Protein 7T1M (pdb70)

Sequence (248 aa):
HGAPAPVVVCYPGGAVNERDADQADALRVVERVGQWPEKSFSSVFTAKVADCGKLAEKPAFAITSLALYLDRGQYDLVPVVQPRIDGRTSERYRVVAKQGRFHDDELKGRTLGGTMLDEPAFLGKIVFAGKYDPEKDFALQPSRQAIRALRSLDKGELDAVVLNEQQFAGLSAASPVETVFTSAEIPLGVVANARLTSAQERARFAQALETLCADPEGRKLCDLFGIQSFVAVDPTVFDPARLWLARN

Solvent-accessible surface area: 13281 Å² total

Radius of gyration: 19.15 Å; Cα contacts (8 Å, |Δi|>4): 457; chains: 1; bounding box: 51×47×50 Å

Structure (mmCIF, N/CA/C/O backbone):
data_7T1M
#
_entry.id   7T1M
#
_cell.length_a   39.882
_cell.length_b   40.355
_cell.length_c   142.263
_cell.angle_alpha   90.000
_cell.angle_beta   90.000
_cell.angle_gamma   90.000
#
_symmetry.space_group_name_H-M   'P 21 21 21'
#
loop_
_entity.id
_entity.type
_entity.pdbx_description
1 polymer MCA1014
2 non-polymer 'CHLORIDE ION'
3 water water
#
loop_
_atom_site.group_PDB
_atom_site.id
_atom_site.type_symbol
_atom_site.label_atom_id
_atom_site.label_alt_id
_atom_site.label_comp_id
_atom_site.label_asym_id
_atom_site.label_entity_id
_atom_site.label_seq_id
_atom_site.pdbx_PDB_ins_code
_atom_site.Cartn_x
_atom_site.Cartn_y
_atom_site.Cartn_z
_atom_site.occupancy
_atom_site.B_iso_or_equiv
_atom_site.auth_seq_id
_atom_site.auth_comp_id
_atom_site.auth_asym_id
_atom_site.auth_atom_id
_atom_site.pdbx_PDB_model_num
ATOM 1 N N . HIS A 1 2 ? 11.375 17.567 68.031 1.00 34.58 22 HIS A N 1
ATOM 2 C CA . HIS A 1 2 ? 11.250 16.826 66.780 1.00 36.35 22 HIS A CA 1
ATOM 3 C C . HIS A 1 2 ? 10.041 15.903 66.815 1.00 23.69 22 HIS A C 1
ATOM 4 O O . HIS A 1 2 ? 9.562 15.438 65.782 1.00 21.60 22 HIS A O 1
ATOM 34 N N . GLY A 1 4 ? 9.501 12.839 67.494 1.00 23.25 24 GLY A N 1
ATOM 35 C CA . GLY A 1 4 ? 9.656 11.536 66.895 1.00 27.72 24 GLY A CA 1
ATOM 36 C C . GLY A 1 4 ? 10.284 11.552 65.519 1.00 29.17 24 GLY A C 1
ATOM 37 O O . GLY A 1 4 ? 10.747 10.508 65.051 1.00 27.40 24 GLY A O 1
ATOM 41 N N . ALA A 1 5 ? 10.296 12.698 64.854 1.00 25.32 25 ALA A N 1
ATOM 42 C CA . ALA A 1 5 ? 11.003 12.806 63.594 1.00 22.04 25 ALA A CA 1
ATOM 43 C C . ALA A 1 5 ? 12.510 12.748 63.820 1.00 19.83 25 ALA A C 1
ATOM 44 O O . ALA A 1 5 ? 13.004 13.081 64.900 1.00 21.73 25 ALA A O 1
ATOM 51 N N . PRO A 1 6 ? 13.269 12.327 62.811 1.00 18.31 26 PRO A N 1
ATOM 52 C CA . PRO A 1 6 ? 14.730 12.317 62.960 1.00 20.81 26 PRO A CA 1
ATOM 53 C C . PRO A 1 6 ? 15.249 13.717 63.241 1.00 17.83 26 PRO A C 1
ATOM 54 O O . PRO A 1 6 ? 14.720 14.709 62.734 1.00 21.68 26 PRO A O 1
ATOM 65 N N . ALA A 1 7 ? 16.271 13.788 64.052 1.00 19.88 27 ALA A N 1
ATOM 66 C CA . ALA A 1 7 ? 16.937 15.061 64.314 1.00 24.47 27 ALA A CA 1
ATOM 67 C C . ALA A 1 7 ? 17.833 15.450 63.139 1.00 19.67 27 ALA A C 1
ATOM 68 O O . ALA A 1 7 ? 18.566 14.616 62.607 1.00 19.03 27 ALA A O 1
ATOM 75 N N . PRO A 1 8 ? 17.792 16.704 62.706 1.00 19.66 28 PRO A N 1
ATOM 76 C CA . PRO A 1 8 ? 18.560 17.079 61.515 1.00 18.97 28 PRO A CA 1
ATOM 77 C C . PRO A 1 8 ? 20.041 17.266 61.799 1.00 19.20 28 PRO A C 1
ATOM 78 O O . PRO A 1 8 ? 20.439 17.751 62.864 1.00 21.98 28 PRO A O 1
ATOM 89 N N . VAL A 1 9 ? 20.853 16.863 60.820 1.00 17.16 29 VAL A N 1
ATOM 90 C CA . VAL A 1 9 ? 22.290 17.116 60.777 1.00 17.55 29 VAL A CA 1
ATOM 91 C C . VAL A 1 9 ? 22.527 17.907 59.494 1.00 19.97 29 VAL A C 1
ATOM 92 O O . VAL A 1 9 ? 22.307 17.391 58.396 1.00 20.90 29 VAL A O 1
ATOM 105 N N . VAL A 1 10 ? 22.957 19.156 59.619 1.00 16.26 30 VAL A N 1
ATOM 106 C CA . VAL A 1 10 ? 23.135 20.010 58.448 1.00 17.41 30 VAL A CA 1
ATOM 107 C C . VAL A 1 10 ? 24.503 19.714 57.839 1.00 21.48 30 VAL A C 1
ATOM 108 O O . VAL A 1 10 ? 25.523 19.699 58.541 1.00 17.52 30 VAL A O 1
ATOM 121 N N . VAL A 1 11 ? 24.527 19.442 56.538 1.00 21.17 31 VAL A N 1
ATOM 122 C CA . VAL A 1 11 ? 25.754 19.106 55.821 1.00 18.82 31 VAL A CA 1
ATOM 123 C C . VAL A 1 11 ? 25.957 20.160 54.740 1.00 20.53 31 VAL A C 1
ATOM 124 O O . VAL A 1 11 ? 25.196 20.215 53.765 1.00 21.74 31 VAL A O 1
ATOM 137 N N . CYS A 1 12 ? 26.982 20.998 54.908 1.00 23.53 32 CYS A N 1
ATOM 138 C CA . CYS A 1 12 ? 27.371 22.005 53.922 1.00 28.34 32 CYS A CA 1
ATOM 139 C C . CYS A 1 12 ? 28.616 21.456 53.227 1.00 29.82 32 CYS A C 1
ATOM 140 O O . CYS A 1 12 ? 29.724 21.548 53.757 1.00 30.77 32 CYS A O 1
ATOM 147 N N . TYR A 1 13 ? 28.424 20.848 52.057 1.00 32.92 33 TYR A N 1
ATOM 148 C CA . TYR A 1 13 ? 29.484 20.169 51.319 1.00 37.02 33 TYR A CA 1
ATOM 149 C C . TYR A 1 13 ? 30.147 21.157 50.371 1.00 39.19 33 TYR A C 1
ATOM 150 O O . TYR A 1 13 ? 29.636 21.392 49.270 1.00 44.58 33 TYR A O 1
ATOM 168 N N . PRO A 1 14 ? 31.290 21.735 50.750 1.00 58.11 34 PRO A N 1
ATOM 169 C CA . PRO A 1 14 ? 31.895 22.781 49.903 1.00 69.42 34 PRO A CA 1
ATOM 170 C C . PRO A 1 14 ? 32.073 22.364 48.450 1.00 71.18 34 PRO A C 1
ATOM 171 O O . PRO A 1 14 ? 32.079 23.210 47.558 1.00 76.55 34 PRO A O 1
ATOM 182 N N . GLY A 1 15 ? 32.141 21.067 48.194 1.00 65.72 35 GLY A N 1
ATOM 183 C CA . GLY A 1 15 ? 32.526 20.468 46.948 1.00 62.30 35 GLY A CA 1
ATOM 184 C C . GLY A 1 15 ? 33.647 19.485 47.138 1.00 64.83 35 GLY A C 1
ATOM 185 O O . GLY A 1 15 ? 34.221 19.321 48.220 1.00 69.48 35 GLY A O 1
ATOM 189 N N . GLY A 1 16 ? 33.999 18.757 46.080 1.00 63.52 36 GLY A N 1
ATOM 190 C CA . GLY A 1 16 ? 35.108 17.792 46.182 1.00 61.83 36 GLY A CA 1
ATOM 191 C C . GLY A 1 16 ? 35.152 16.786 45.064 1.00 51.46 36 GLY A C 1
ATOM 192 O O . GLY A 1 16 ? 34.486 17.026 44.046 1.00 60.28 36 GLY A O 1
ATOM 196 N N . ALA A 1 17 ? 35.885 15.692 45.255 1.00 51.71 37 ALA A N 1
ATOM 197 C CA . ALA A 1 17 ? 36.079 14.645 44.230 1.00 50.45 37 ALA A CA 1
ATOM 198 C C . ALA A 1 17 ? 34.752 13.911 44.018 1.00 49.72 37 ALA A C 1
ATOM 199 O O . ALA A 1 17 ? 34.578 13.355 42.919 1.00 52.56 37 ALA A O 1
ATOM 206 N N . VAL A 1 18 ? 33.853 13.888 45.018 1.00 46.87 38 VAL A N 1
ATOM 207 C CA . VAL A 1 18 ? 32.607 13.141 44.904 1.00 46.70 38 VAL A CA 1
ATOM 208 C C . VAL A 1 18 ? 31.531 14.067 44.360 1.00 40.97 38 VAL A C 1
ATOM 209 O O . VAL A 1 18 ? 31.372 15.196 44.841 1.00 45.72 38 VAL A O 1
ATOM 222 N N . ASN A 1 19 ? 30.783 13.591 43.363 1.00 50.64 39 ASN A N 1
ATOM 223 C CA . ASN A 1 19 ? 29.695 14.387 42.817 1.00 44.51 39 ASN A CA 1
ATOM 224 C C . ASN A 1 19 ? 28.622 14.601 43.882 1.00 42.89 39 ASN A C 1
ATOM 225 O O . ASN A 1 19 ? 28.481 13.824 44.832 1.00 40.16 39 ASN A O 1
ATOM 236 N N . GLU A 1 20 ? 27.850 15.671 43.703 1.00 45.50 40 GLU A N 1
ATOM 237 C CA . GLU A 1 20 ? 26.922 16.105 44.741 1.00 41.51 40 GLU A CA 1
ATOM 238 C C . GLU A 1 20 ? 25.963 14.993 45.138 1.00 44.98 40 GLU A C 1
ATOM 239 O O . GLU A 1 20 ? 25.753 14.739 46.330 1.00 36.96 40 GLU A O 1
ATOM 251 N N . ARG A 1 21 ? 25.368 14.320 44.151 1.00 40.27 41 ARG A N 1
ATOM 252 C CA . ARG A 1 21 ? 24.331 13.337 44.450 1.00 43.02 41 ARG A CA 1
ATOM 253 C C . ARG A 1 21 ? 24.887 12.155 45.234 1.00 33.26 41 ARG A C 1
ATOM 254 O O . ARG A 1 21 ? 24.224 11.641 46.143 1.00 34.83 41 ARG A O 1
ATOM 275 N N . ASP A 1 22 ? 26.100 11.707 44.905 1.00 33.58 42 ASP A N 1
ATOM 276 C CA . ASP A 1 22 ? 26.675 10.594 45.654 1.00 37.57 42 ASP A CA 1
ATOM 277 C C . ASP A 1 22 ? 27.210 11.037 47.009 1.00 32.14 42 ASP A C 1
ATOM 278 O O . ASP A 1 22 ? 27.253 10.233 47.950 1.00 30.22 42 ASP A O 1
ATOM 287 N N . ALA A 1 23 ? 27.604 12.305 47.135 1.00 32.29 43 ALA A N 1
ATOM 288 C CA . ALA A 1 23 ? 27.980 12.827 48.447 1.00 28.92 43 ALA A CA 1
ATOM 289 C C . ALA A 1 23 ? 26.769 12.939 49.368 1.00 31.35 43 ALA A C 1
ATOM 290 O O . ALA A 1 23 ? 26.849 12.607 50.559 1.00 25.54 43 ALA A O 1
ATOM 297 N N . ASP A 1 24 ? 25.645 13.416 48.838 1.00 29.21 44 ASP A N 1
ATOM 298 C CA . ASP A 1 24 ? 24.414 13.511 49.621 1.00 28.55 44 ASP A CA 1
ATOM 299 C C . ASP A 1 24 ? 23.946 12.131 50.077 1.00 28.47 44 ASP A C 1
ATOM 300 O O . ASP A 1 24 ? 23.582 11.940 51.244 1.00 27.19 44 ASP A O 1
ATOM 309 N N . GLN A 1 25 ? 23.952 11.153 49.164 1.00 30.85 45 GLN A N 1
ATOM 310 C CA . GLN A 1 25 ? 23.582 9.789 49.541 1.00 31.49 45 GLN A CA 1
ATOM 311 C C . GLN A 1 25 ? 24.534 9.235 50.589 1.00 30.60 45 GLN A C 1
ATOM 312 O O . GLN A 1 25 ? 24.126 8.494 51.496 1.00 28.29 45 GLN A O 1
ATOM 326 N N . ALA A 1 26 ? 25.818 9.572 50.466 1.00 27.65 46 ALA A N 1
ATOM 327 C CA . ALA A 1 26 ? 26.808 9.052 51.396 1.00 26.14 46 ALA A CA 1
ATOM 328 C C . ALA A 1 26 ? 26.591 9.582 52.806 1.00 27.67 46 ALA A C 1
ATOM 329 O O . ALA A 1 26 ? 26.902 8.880 53.780 1.00 24.02 46 ALA A O 1
ATOM 353 N N . ASP A 1 28 ? 23.612 10.247 54.197 1.00 24.66 48 ASP A N 1
ATOM 354 C CA . ASP A 1 28 ? 22.553 9.403 54.743 1.00 26.98 48 ASP A CA 1
ATOM 355 C C . ASP A 1 28 ? 23.122 8.065 55.198 1.00 22.46 48 ASP A C 1
ATOM 356 O O . ASP A 1 28 ? 22.797 7.573 56.289 1.00 22.35 48 ASP A O 1
ATOM 365 N N . ALA A 1 29 ? 23.978 7.462 54.368 1.00 22.32 49 ALA A N 1
ATOM 366 C CA . ALA A 1 29 ? 24.567 6.174 54.717 1.00 21.35 49 ALA A CA 1
ATOM 367 C C . ALA A 1 29 ? 25.451 6.295 55.948 1.00 23.76 49 ALA A C 1
ATOM 368 O O . ALA A 1 29 ? 25.446 5.413 56.816 1.00 22.83 49 ALA A O 1
ATOM 392 N N . LEU A 1 31 ? 25.092 8.406 58.417 1.00 19.41 51 LEU A N 1
ATOM 393 C CA . LEU A 1 31 ? 24.255 8.508 59.608 1.00 18.61 51 LEU A CA 1
ATOM 394 C C . LEU A 1 31 ? 23.674 7.161 60.007 1.00 16.90 51 LEU A C 1
ATOM 395 O O . LEU A 1 31 ? 23.517 6.896 61.206 1.00 19.29 51 LEU A O 1
ATOM 411 N N . ARG A 1 32 ? 23.339 6.305 59.037 1.00 16.40 52 ARG A N 1
ATOM 412 C CA . ARG A 1 32 ? 22.871 4.969 59.383 1.00 17.76 52 ARG A CA 1
ATOM 413 C C . ARG A 1 32 ? 23.950 4.178 60.119 1.00 17.77 52 ARG A C 1
ATOM 414 O O . ARG A 1 32 ? 23.644 3.422 61.055 1.00 19.15 52 ARG A O 1
ATOM 435 N N . VAL A 1 33 ? 25.216 4.352 59.728 1.00 19.46 53 VAL A N 1
ATOM 436 C CA . VAL A 1 33 ? 26.301 3.670 60.433 1.00 17.70 53 VAL A CA 1
ATOM 437 C C . VAL A 1 33 ? 26.520 4.289 61.815 1.00 17.60 53 VAL A C 1
ATOM 438 O O . VAL A 1 33 ? 26.725 3.576 62.803 1.00 16.61 53 VAL A O 1
ATOM 451 N N . VAL A 1 34 ? 26.494 5.623 61.908 1.00 16.97 54 VAL A N 1
ATOM 452 C CA . VAL A 1 34 ? 26.638 6.290 63.201 1.00 15.51 54 VAL A CA 1
ATOM 453 C C . VAL A 1 34 ? 25.593 5.772 64.183 1.00 16.16 54 VAL A C 1
ATOM 454 O O . VAL A 1 34 ? 25.887 5.486 65.354 1.00 16.45 54 VAL A O 1
ATOM 467 N N . GLU A 1 35 ? 24.352 5.638 63.718 1.00 17.42 55 GLU A N 1
ATOM 468 C CA . GLU A 1 35 ? 23.290 5.128 64.578 1.00 14.85 55 GLU A CA 1
ATOM 469 C C . GLU A 1 35 ? 23.595 3.712 65.043 1.00 18.64 55 GLU A C 1
ATOM 470 O O . GLU A 1 35 ? 23.437 3.386 66.226 1.00 20.79 55 GLU A O 1
ATOM 482 N N . ARG A 1 36 ? 24.043 2.853 64.135 1.00 17.99 56 ARG A N 1
ATOM 483 C CA . ARG A 1 36 ? 24.334 1.482 64.533 1.00 18.55 56 ARG A CA 1
ATOM 484 C C . ARG A 1 36 ? 25.492 1.423 65.522 1.00 19.04 56 ARG A C 1
ATOM 485 O O . ARG A 1 36 ? 25.382 0.782 66.573 1.00 18.60 56 ARG A O 1
ATOM 506 N N . VAL A 1 37 ? 26.606 2.101 65.220 1.00 17.19 57 VAL A N 1
ATOM 507 C CA . VAL A 1 37 ? 27.795 1.964 66.061 1.00 17.05 57 VAL A CA 1
ATOM 508 C C . VAL A 1 37 ? 27.605 2.676 67.392 1.00 17.74 57 VAL A C 1
ATOM 509 O O . VAL A 1 37 ? 28.140 2.242 68.421 1.00 20.53 57 VAL A O 1
ATOM 522 N N . GLY A 1 38 ? 26.836 3.756 67.408 1.00 14.89 58 GLY A N 1
ATOM 523 C CA . GLY A 1 38 ? 26.502 4.472 68.612 1.00 16.38 58 GLY A CA 1
ATOM 524 C C . GLY A 1 38 ? 25.288 3.946 69.338 1.00 16.12 58 GLY A C 1
ATOM 525 O O . GLY A 1 38 ? 24.912 4.483 70.380 1.00 14.92 58 GLY A O 1
ATOM 529 N N . GLN A 1 39 ? 24.647 2.914 68.798 1.00 16.65 59 GLN A N 1
ATOM 530 C CA . GLN A 1 39 ? 23.518 2.237 69.445 1.00 17.36 59 GLN A CA 1
ATOM 531 C C . GLN A 1 39 ? 22.318 3.160 69.620 1.00 15.40 59 GLN A C 1
ATOM 532 O O . GLN A 1 39 ? 21.558 3.052 70.587 1.00 16.60 59 GLN A O 1
ATOM 546 N N . TRP A 1 40 ? 22.117 4.031 68.646 1.00 14.52 60 TRP A N 1
ATOM 547 C CA . TRP A 1 40 ? 20.862 4.746 68.525 1.00 15.60 60 TRP A CA 1
ATOM 548 C C . TRP A 1 40 ? 19.848 3.915 67.746 1.00 17.09 60 TRP A C 1
ATOM 549 O O . TRP A 1 40 ? 20.212 3.192 66.807 1.00 17.65 60 TRP A O 1
ATOM 570 N N . PRO A 1 41 ? 18.567 4.084 68.027 1.00 18.47 61 PRO A N 1
ATOM 571 C CA . PRO A 1 41 ? 17.553 3.508 67.136 1.00 19.78 61 PRO A CA 1
ATOM 572 C C . PRO A 1 41 ? 17.701 4.066 65.726 1.00 20.13 61 PRO A C 1
ATOM 573 O O . PRO A 1 41 ? 18.161 5.188 65.518 1.00 17.69 61 PRO A O 1
ATOM 584 N N . GLU A 1 42 ? 17.300 3.269 64.746 1.00 21.59 62 GLU A N 1
ATOM 585 C CA . GLU A 1 42 ? 17.381 3.724 63.365 1.00 24.72 62 GLU A CA 1
ATOM 586 C C . GLU A 1 42 ? 16.525 4.968 63.156 1.00 17.35 62 GLU A C 1
ATOM 587 O O . GLU A 1 42 ? 15.507 5.168 63.822 1.00 20.30 62 GLU A O 1
ATOM 599 N N . LYS A 1 43 ? 16.995 5.847 62.270 1.00 20.33 63 LYS A N 1
ATOM 600 C CA . LYS A 1 43 ? 16.290 7.071 61.906 1.00 23.03 63 LYS A CA 1
ATOM 601 C C . LYS A 1 43 ? 16.203 8.049 63.073 1.00 18.02 63 LYS A C 1
ATOM 602 O O . LYS A 1 43 ? 15.242 8.819 63.176 1.00 21.23 63 LYS A O 1
ATOM 621 N N . SER A 1 44 ? 17.210 8.019 63.950 1.00 19.51 64 SER A N 1
ATOM 622 C CA . SER A 1 44 ? 17.343 9.045 64.981 1.00 16.65 64 SER A CA 1
ATOM 623 C C . SER A 1 44 ? 17.841 10.360 64.379 1.00 18.88 64 SER A C 1
ATOM 624 O O . SER A 1 44 ? 17.581 11.439 64.928 1.00 20.25 64 SER A O 1
ATOM 632 N N . PHE A 1 45 ? 18.578 10.288 63.269 1.00 18.04 65 PHE A N 1
ATOM 633 C CA . PHE A 1 45 ? 19.119 11.464 62.598 1.00 19.11 65 PHE A CA 1
ATOM 634 C C . PHE A 1 45 ? 18.762 11.446 61.121 1.00 20.31 65 PHE A C 1
ATOM 635 O O . PHE A 1 45 ? 18.557 10.380 60.526 1.00 20.30 65 PHE A O 1
ATOM 652 N N . SER A 1 46 ? 18.719 12.639 60.518 1.00 17.78 66 SER A N 1
ATOM 653 C CA . SER A 1 46 ? 18.591 12.761 59.072 1.00 20.18 66 SER A CA 1
ATOM 654 C C . SER A 1 46 ? 19.485 13.889 58.574 1.00 19.75 66 SER A C 1
ATOM 655 O O . SER A 1 46 ? 19.689 14.891 59.265 1.00 23.30 66 SER A O 1
ATOM 663 N N . SER A 1 47 ? 20.015 13.711 57.363 1.00 18.53 67 SER A N 1
ATOM 664 C CA . SER A 1 47 ? 20.881 14.703 56.751 1.00 19.20 67 SER A CA 1
ATOM 665 C C . SER A 1 47 ? 20.076 15.754 56.000 1.00 21.78 67 SER A C 1
ATOM 666 O O . SER A 1 47 ? 19.156 15.422 55.253 1.00 23.66 67 SER A O 1
ATOM 674 N N . VAL A 1 48 ? 20.437 17.019 56.198 1.00 19.52 68 VAL A N 1
ATOM 675 C CA . VAL A 1 48 ? 19.919 18.147 55.429 1.00 23.93 68 VAL A CA 1
ATOM 676 C C . VAL A 1 48 ? 21.130 18.709 54.686 1.00 21.69 68 VAL A C 1
ATOM 677 O O . VAL A 1 48 ? 22.008 19.334 55.297 1.00 19.04 68 VAL A O 1
ATOM 690 N N . PHE A 1 49 ? 21.181 18.481 53.373 1.00 25.61 69 PHE A N 1
ATOM 691 C CA . PHE A 1 49 ? 22.385 18.632 52.562 1.00 26.74 69 PHE A CA 1
ATOM 692 C C . PHE A 1 49 ? 22.280 19.836 51.636 1.00 27.01 69 PHE A C 1
ATOM 693 O O . PHE A 1 49 ? 21.223 20.096 51.050 1.00 27.94 69 PHE A O 1
ATOM 710 N N . THR A 1 50 ? 23.381 20.576 51.515 1.00 24.93 70 THR A N 1
ATOM 711 C CA . THR A 1 50 ? 23.499 21.596 50.484 1.00 30.91 70 THR A CA 1
ATOM 712 C C . THR A 1 50 ? 24.934 21.636 49.982 1.00 27.41 70 THR A C 1
ATOM 713 O O . THR A 1 50 ? 25.876 21.466 50.761 1.00 27.76 70 THR A O 1
ATOM 724 N N . ALA A 1 51 ? 25.089 21.866 48.681 1.00 31.37 71 ALA A N 1
ATOM 725 C CA . ALA A 1 51 ? 26.392 22.132 48.090 1.00 36.56 71 ALA A CA 1
ATOM 726 C C . ALA A 1 51 ? 26.618 23.617 47.851 1.00 41.35 71 ALA A C 1
ATOM 727 O O . ALA A 1 51 ? 27.650 23.995 47.290 1.00 40.86 71 ALA A O 1
ATOM 734 N N . LYS A 1 52 ? 25.681 24.463 48.268 1.00 40.13 72 LYS A N 1
ATOM 735 C CA . LYS A 1 52 ? 25.764 25.906 48.078 1.00 38.70 72 LYS A CA 1
ATOM 736 C C . LYS A 1 52 ? 26.214 26.547 49.386 1.00 40.69 72 LYS A C 1
ATOM 737 O O . LYS A 1 52 ? 25.459 26.573 50.364 1.00 43.55 72 LYS A O 1
ATOM 756 N N . VAL A 1 53 ? 27.427 27.102 49.395 1.00 45.73 73 VAL A N 1
ATOM 757 C CA . VAL A 1 53 ? 27.996 27.786 50.594 1.00 45.54 73 VAL A CA 1
ATOM 758 C C . VAL A 1 53 ? 26.985 28.824 51.070 1.00 45.43 73 VAL A C 1
ATOM 759 O O . VAL A 1 53 ? 26.866 29.017 52.287 1.00 40.13 73 VAL A O 1
ATOM 772 N N . ALA A 1 54 ? 26.306 29.525 50.151 1.00 42.03 74 ALA A N 1
ATOM 773 C CA . ALA A 1 54 ? 25.457 30.641 50.542 1.00 39.95 74 ALA A CA 1
ATOM 774 C C . ALA A 1 54 ? 24.215 30.199 51.304 1.00 39.13 74 ALA A C 1
ATOM 775 O O . ALA A 1 54 ? 23.627 31.013 52.025 1.00 44.65 74 ALA A O 1
ATOM 782 N N . ASP A 1 55 ? 23.811 28.935 51.181 1.00 36.86 75 ASP A N 1
ATOM 783 C CA . ASP A 1 55 ? 22.627 28.454 51.879 1.00 34.73 75 ASP A CA 1
ATOM 784 C C . ASP A 1 55 ? 22.942 27.835 53.235 1.00 30.39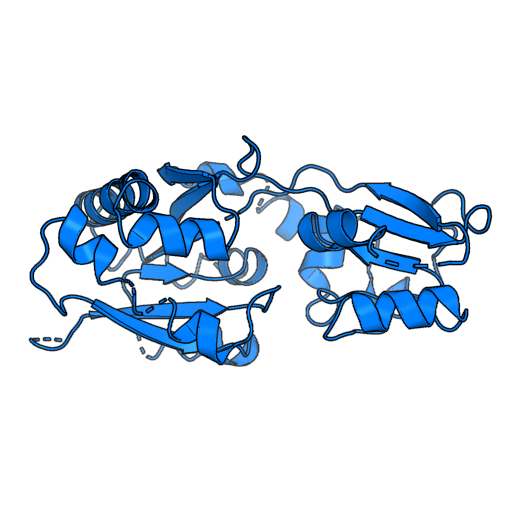 75 ASP A C 1
ATOM 785 O O . ASP A 1 55 ? 22.009 27.549 53.999 1.00 33.44 75 ASP A O 1
ATOM 794 N N . CYS A 1 56 ? 24.223 27.626 53.554 1.00 27.64 76 CYS A N 1
ATOM 795 C CA . CYS A 1 56 ? 24.575 26.973 54.813 1.00 27.62 76 CYS A CA 1
ATOM 796 C C . CYS A 1 56 ? 23.995 27.733 56.001 1.00 34.50 76 CYS A C 1
ATOM 797 O O . CYS A 1 56 ? 23.435 27.134 56.925 1.00 34.77 76 CYS A O 1
ATOM 804 N N . GLY A 1 57 ? 24.119 29.062 55.988 1.00 41.21 77 GLY A N 1
ATOM 805 C CA . GLY A 1 57 ? 23.631 29.855 57.105 1.00 31.89 77 GLY A CA 1
ATOM 806 C C . GLY A 1 57 ? 22.132 29.752 57.300 1.00 35.52 77 GLY A C 1
ATOM 807 O O . GLY A 1 57 ? 21.648 29.653 58.433 1.00 38.54 77 GLY A O 1
ATOM 811 N N . LYS A 1 58 ? 21.372 29.794 56.205 1.00 31.63 78 LYS A N 1
ATOM 812 C CA . LYS A 1 58 ? 19.927 29.645 56.333 1.00 34.75 78 LYS A CA 1
ATOM 813 C C . LYS A 1 58 ? 19.581 28.293 56.932 1.00 26.76 78 LYS A C 1
ATOM 814 O O . LYS A 1 58 ? 18.693 28.187 57.788 1.00 33.80 78 LYS A O 1
ATOM 833 N N . LEU A 1 59 ? 20.262 27.238 56.483 1.00 29.29 79 LEU A N 1
ATOM 834 C CA . LEU A 1 59 ? 19.962 25.911 57.003 1.00 28.47 79 LEU A CA 1
ATOM 835 C C . LEU A 1 59 ? 20.270 25.821 58.494 1.00 25.18 79 LEU A C 1
ATOM 836 O O . LEU A 1 59 ? 19.550 25.150 59.244 1.00 26.44 79 LEU A O 1
ATOM 869 N N . ALA A 1 61 ? 20.216 28.359 60.740 1.00 28.41 81 ALA A N 1
ATOM 870 C CA . ALA A 1 61 ? 19.216 29.137 61.468 1.00 30.85 81 ALA A CA 1
ATOM 871 C C . ALA A 1 61 ? 17.867 28.430 61.491 1.00 31.75 81 ALA A C 1
ATOM 872 O O . ALA A 1 61 ? 17.161 28.455 62.510 1.00 38.26 81 ALA A O 1
ATOM 879 N N . GLU A 1 62 ? 17.485 27.803 60.376 1.00 30.82 82 GLU A N 1
ATOM 880 C CA . GLU A 1 62 ? 16.165 27.195 60.283 1.00 34.30 82 GLU A CA 1
ATOM 881 C C . GLU A 1 62 ? 16.104 25.847 60.992 1.00 29.02 82 GLU A C 1
ATOM 882 O O . GLU A 1 62 ? 15.177 25.591 61.770 1.00 33.96 82 GLU A O 1
ATOM 911 N N . LYS A 1 64 ? 18.258 24.523 63.111 1.00 26.99 84 LYS A N 1
ATOM 912 C CA . LYS A 1 64 ? 18.795 24.565 64.469 1.00 34.48 84 LYS A CA 1
ATOM 913 C C . LYS A 1 64 ? 19.432 23.217 64.840 1.00 29.33 84 LYS A C 1
ATOM 914 O O . LYS A 1 64 ? 19.081 22.609 65.844 1.00 28.37 84 LYS A O 1
ATOM 933 N N . PRO A 1 65 ? 20.381 22.741 64.030 1.00 21.90 85 PRO A N 1
ATOM 934 C CA . PRO A 1 65 ? 20.894 21.382 64.222 1.00 19.87 85 PRO A CA 1
ATOM 935 C C . PRO A 1 65 ? 21.815 21.261 65.427 1.00 17.97 85 PRO A C 1
ATOM 936 O O . PRO A 1 65 ? 22.520 22.204 65.809 1.00 24.13 85 PRO A O 1
ATOM 947 N N . ALA A 1 66 ? 21.793 20.066 66.026 1.00 17.25 86 ALA A N 1
ATOM 948 C CA . ALA A 1 66 ? 22.746 19.752 67.080 1.00 18.89 86 ALA A CA 1
ATOM 949 C C . ALA A 1 66 ? 24.141 19.521 66.508 1.00 16.24 86 ALA A C 1
ATOM 950 O O . ALA A 1 66 ? 25.149 19.843 67.150 1.00 17.00 86 ALA A O 1
ATOM 957 N N . PHE A 1 67 ? 24.212 18.932 65.319 1.00 16.96 87 PHE A N 1
ATOM 958 C CA . PHE A 1 67 ? 25.456 18.546 64.669 1.00 15.80 87 PHE A CA 1
ATOM 959 C C . PHE A 1 67 ? 25.446 19.034 63.228 1.00 15.33 87 PHE A C 1
ATOM 960 O O . PHE A 1 67 ? 24.386 19.155 62.602 1.00 17.30 87 PHE A O 1
ATOM 977 N N . ALA A 1 68 ? 26.638 19.296 62.694 1.00 14.83 88 ALA A N 1
ATOM 978 C CA . ALA A 1 68 ? 26.742 19.778 61.323 1.00 15.89 88 ALA A CA 1
ATOM 979 C C . ALA A 1 68 ? 28.113 19.434 60.769 1.00 15.17 88 ALA A C 1
ATOM 980 O O . ALA A 1 68 ? 29.039 19.136 61.515 1.00 15.81 88 ALA A O 1
ATOM 987 N N . ILE A 1 69 ? 28.211 19.480 59.440 1.00 16.42 89 ILE A N 1
ATOM 988 C CA . ILE A 1 69 ? 29.453 19.314 58.693 1.00 18.06 89 ILE A CA 1
ATOM 989 C C . ILE A 1 69 ? 29.603 20.558 57.838 1.00 20.30 89 ILE A C 1
ATOM 990 O O . ILE A 1 69 ? 28.721 20.860 57.026 1.00 21.46 89 ILE A O 1
ATOM 1006 N N . THR A 1 70 ? 30.699 21.295 58.024 1.00 20.19 90 THR A N 1
ATOM 1007 C CA . THR A 1 70 ? 30.900 22.524 57.267 1.00 23.01 90 THR A CA 1
ATOM 1008 C C . THR A 1 70 ? 32.360 22.625 56.841 1.00 23.49 90 THR A C 1
ATOM 1009 O O . THR A 1 70 ? 33.197 21.802 57.219 1.00 24.25 90 THR A O 1
ATOM 1020 N N . SER A 1 71 ? 32.658 23.636 56.028 1.00 27.50 91 SER A N 1
ATOM 1021 C CA . SER A 1 71 ? 34.058 23.947 55.655 1.00 27.49 91 SER A CA 1
ATOM 1022 C C . SER A 1 71 ? 34.702 24.690 56.832 1.00 26.64 91 SER A C 1
ATOM 1023 O O . SER A 1 71 ? 34.020 25.150 57.627 1.00 25.76 91 SER A O 1
ATOM 1031 N N . LEU A 1 72 ? 36.016 24.801 56.905 1.00 29.04 92 LEU A N 1
ATOM 1032 C CA . LEU A 1 72 ? 36.734 25.558 57.925 1.00 26.18 92 LEU A CA 1
ATOM 1033 C C . LEU A 1 72 ? 36.295 27.015 57.931 1.00 22.03 92 LEU A C 1
ATOM 1034 O O . LEU A 1 72 ? 36.083 27.599 58.999 1.00 27.53 92 LEU A O 1
ATOM 1050 N N . ALA A 1 73 ? 36.127 27.602 56.749 1.00 28.45 93 ALA A N 1
ATOM 1051 C CA . ALA A 1 73 ? 35.762 29.035 56.638 1.00 32.17 93 ALA A CA 1
ATOM 1052 C C . ALA A 1 73 ? 34.372 29.232 57.245 1.00 28.37 93 ALA A C 1
ATOM 1053 O O . ALA A 1 73 ? 34.174 30.235 57.875 1.00 31.15 93 ALA A O 1
ATOM 1060 N N . LEU A 1 74 ? 33.427 28.333 56.967 1.00 31.39 94 LEU A N 1
ATOM 1061 C CA . LEU A 1 74 ? 32.084 28.428 57.526 1.00 31.78 94 LEU A CA 1
ATOM 1062 C C . LEU A 1 74 ? 32.108 28.242 59.035 1.00 25.86 94 LEU A C 1
ATOM 1063 O O . LEU A 1 74 ? 31.408 28.956 59.763 1.00 31.14 94 LEU A O 1
ATOM 1079 N N . TYR A 1 75 ? 32.925 27.305 59.526 1.00 27.19 95 TYR A N 1
ATOM 1080 C CA . TYR A 1 75 ? 33.067 27.130 60.967 1.00 26.59 95 TYR A CA 1
ATOM 1081 C C . TYR A 1 75 ? 33.581 28.404 61.622 1.00 26.91 95 TYR A C 1
ATOM 1082 O O . TYR A 1 75 ? 33.000 28.895 62.595 1.00 27.86 95 TYR A O 1
ATOM 1100 N N . LEU A 1 76 ? 34.689 28.944 61.110 1.00 24.32 96 LEU A N 1
ATOM 1101 C CA . LEU A 1 76 ? 35.271 30.141 61.701 1.00 27.01 96 LEU A CA 1
ATOM 1102 C C . LEU A 1 76 ? 34.315 31.324 61.650 1.00 29.58 96 LEU A C 1
ATOM 1103 O O . LEU A 1 76 ? 34.314 32.156 62.563 1.00 35.80 96 LEU A O 1
ATOM 1119 N N . ASP A 1 77 ? 33.499 31.412 60.604 1.00 26.29 97 ASP A N 1
ATOM 1120 C CA . ASP A 1 77 ? 32.537 32.502 60.487 1.00 31.73 97 ASP A CA 1
ATOM 1121 C C . ASP A 1 77 ? 31.313 32.316 61.377 1.00 30.30 97 ASP A C 1
ATOM 1122 O O . ASP A 1 77 ? 30.752 33.316 61.857 1.00 32.73 97 ASP A O 1
ATOM 1148 N N . ARG A 1 79 ? 31.084 30.068 64.129 1.00 28.24 99 ARG A N 1
ATOM 1149 C CA . ARG A 1 79 ? 31.356 29.459 65.430 1.00 29.44 99 ARG A CA 1
ATOM 1150 C C . ARG A 1 79 ? 30.756 30.272 66.577 1.00 32.10 99 ARG A C 1
ATOM 1151 O O . ARG A 1 79 ? 30.216 29.703 67.535 1.00 29.84 99 ARG A O 1
ATOM 1172 N N . GLY A 1 80 ? 30.873 31.599 66.522 1.00 30.91 100 GLY A N 1
ATOM 1173 C CA . GLY A 1 80 ? 30.366 32.415 67.614 1.00 33.00 100 GLY A CA 1
ATOM 1174 C C . GLY A 1 80 ? 28.855 32.390 67.708 1.00 34.60 100 GLY A C 1
ATOM 1175 O O . GLY A 1 80 ? 28.294 32.276 68.805 1.00 37.31 100 GLY A O 1
ATOM 1179 N N . GLN A 1 81 ? 28.179 32.493 66.562 1.00 30.18 101 GLN A N 1
ATOM 1180 C CA . GLN A 1 81 ? 26.724 32.598 66.560 1.00 39.21 101 GLN A CA 1
ATOM 1181 C C . GLN A 1 81 ? 26.071 31.314 67.053 1.00 35.82 101 GLN A C 1
ATOM 1182 O O . GLN A 1 81 ? 25.050 31.358 67.751 1.00 32.12 101 GLN A O 1
ATOM 1196 N N . TYR A 1 82 ? 26.629 30.163 66.682 1.00 31.89 102 TYR A N 1
ATOM 1197 C CA . TYR A 1 82 ? 26.023 28.878 66.996 1.00 26.32 102 TYR A CA 1
ATOM 1198 C C . TYR A 1 82 ? 26.840 28.099 68.010 1.00 24.78 102 TYR A C 1
ATOM 1199 O O . TYR A 1 82 ? 26.723 26.867 68.087 1.00 30.21 102 TYR A O 1
ATOM 1217 N N . ASP A 1 83 ? 27.649 28.806 68.800 1.00 24.95 103 ASP A N 1
ATOM 1218 C CA . ASP A 1 83 ? 28.515 28.203 69.816 1.00 30.11 103 ASP A CA 1
ATOM 1219 C C . ASP A 1 83 ? 29.063 26.862 69.336 1.00 27.51 103 ASP A C 1
ATOM 1220 O O . ASP A 1 83 ? 28.958 25.822 69.998 1.00 24.20 103 ASP A O 1
ATOM 1229 N N . LEU A 1 84 ? 29.652 26.884 68.148 1.00 23.07 104 LEU A N 1
ATOM 1230 C CA . LEU A 1 84 ? 30.093 25.643 67.531 1.00 20.81 104 LEU A CA 1
ATOM 1231 C C . LEU A 1 84 ? 31.364 25.155 68.207 1.00 23.54 104 LEU A C 1
ATOM 1232 O O . LEU A 1 84 ? 32.251 25.945 68.536 1.00 23.67 104 LEU A O 1
ATOM 1248 N N . VAL A 1 85 ? 31.437 23.850 68.436 1.00 17.54 105 VAL A N 1
ATOM 1249 C CA . VAL A 1 85 ? 32.666 23.228 68.921 1.00 18.62 105 VAL A CA 1
ATOM 1250 C C . VAL A 1 85 ? 32.955 22.035 68.019 1.00 16.66 105 VAL A C 1
ATOM 1251 O O . VAL A 1 85 ? 32.020 21.409 67.494 1.00 16.46 105 VAL A O 1
ATOM 1264 N N . PRO A 1 86 ? 34.216 21.667 67.830 1.00 17.93 106 PRO A N 1
ATOM 1265 C CA . PRO A 1 86 ? 34.509 20.456 67.066 1.00 15.71 106 PRO A CA 1
ATOM 1266 C C . PRO A 1 86 ? 33.951 19.241 67.779 1.00 14.82 106 PRO A C 1
ATOM 1267 O O . PRO A 1 86 ? 33.826 19.211 69.005 1.00 17.80 106 PRO A O 1
ATOM 1278 N N . VAL A 1 87 ? 33.611 18.240 66.981 1.00 15.33 107 VAL A N 1
ATOM 1279 C CA . VAL A 1 87 ? 33.294 16.909 67.468 1.00 15.67 107 VAL A CA 1
ATOM 1280 C C . VAL A 1 87 ? 34.417 15.945 67.119 1.00 17.70 107 VAL A C 1
ATOM 1281 O O . VAL A 1 87 ? 35.062 15.381 68.005 1.00 15.98 107 VAL A O 1
ATOM 1294 N N . VAL A 1 88 ? 34.698 15.782 65.823 1.00 15.27 108 VAL A N 1
ATOM 1295 C CA . VAL A 1 88 ? 35.849 15.025 65.359 1.00 14.09 108 VAL A CA 1
ATOM 1296 C C . VAL A 1 88 ? 36.502 15.759 64.200 1.00 15.88 108 VAL A C 1
ATOM 1297 O O . VAL A 1 88 ? 35.874 16.559 63.505 1.00 16.93 108 VAL A O 1
ATOM 1310 N N . GLN A 1 89 ? 37.800 15.458 63.997 1.00 15.35 109 GLN A N 1
ATOM 1311 C CA . GLN A 1 89 ? 38.509 15.744 62.770 1.00 12.89 109 GLN A CA 1
ATOM 1312 C C . GLN A 1 89 ? 38.763 14.440 62.022 1.00 15.13 109 GLN A C 1
ATOM 1313 O O . GLN A 1 89 ? 38.958 13.395 62.656 1.00 15.93 109 GLN A O 1
ATOM 1327 N N . PRO A 1 90 ? 38.806 14.464 60.693 1.00 15.11 110 PRO A N 1
ATOM 1328 C CA . PRO A 1 90 ? 39.297 13.300 59.953 1.00 15.51 110 PRO A CA 1
ATOM 1329 C C . PRO A 1 90 ? 40.815 13.218 60.059 1.00 19.86 110 PRO A C 1
ATOM 1330 O O . PRO A 1 90 ? 41.509 14.233 60.131 1.00 20.48 110 PRO A O 1
ATOM 1341 N N . ARG A 1 91 ? 41.322 11.987 60.116 1.00 18.40 111 ARG A N 1
ATOM 1342 C CA . ARG A 1 91 ? 42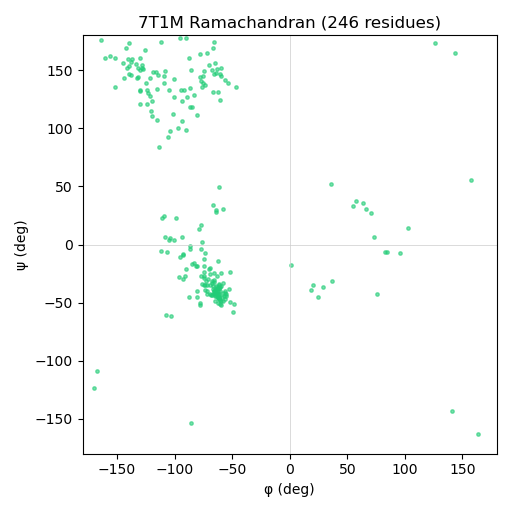.735 11.720 59.886 1.00 19.04 111 ARG A CA 1
ATOM 1343 C C . ARG A 1 91 ? 42.880 11.196 58.464 1.00 22.67 111 ARG A C 1
ATOM 1344 O O . ARG A 1 91 ? 42.162 10.273 58.067 1.00 25.53 111 ARG A O 1
ATOM 1365 N N . ILE A 1 92 ? 43.755 11.810 57.660 1.00 21.32 112 ILE A N 1
ATOM 1366 C CA . ILE A 1 92 ? 44.007 11.426 56.244 1.00 23.14 112 ILE A CA 1
ATOM 1367 C C . ILE A 1 92 ? 45.529 11.296 56.075 1.00 28.32 112 ILE A C 1
ATOM 1368 O O . ILE A 1 92 ? 46.188 12.278 56.286 1.00 26.65 112 ILE A O 1
ATOM 1384 N N . ASP A 1 93 ? 46.030 10.131 55.679 1.00 29.79 113 ASP A N 1
ATOM 1385 C CA . ASP A 1 93 ? 47.461 9.897 55.489 1.00 28.62 113 ASP A CA 1
ATOM 1386 C C . ASP A 1 93 ? 48.240 10.187 56.770 1.00 26.69 113 ASP A C 1
ATOM 1387 O O . ASP A 1 93 ? 49.359 10.717 56.744 1.00 25.87 113 ASP A O 1
ATOM 1396 N N . GLY A 1 94 ? 47.632 9.843 57.902 1.00 25.05 114 GLY A N 1
ATOM 1397 C CA . GLY A 1 94 ? 48.253 9.989 59.200 1.00 26.75 114 GLY A CA 1
ATOM 1398 C C . GLY A 1 94 ? 48.121 11.354 59.833 1.00 31.02 114 GLY A C 1
ATOM 1399 O O . GLY A 1 94 ? 48.515 11.523 61.002 1.00 24.62 114 GLY A O 1
ATOM 1403 N N . ARG A 1 95 ? 47.577 12.329 59.115 1.00 23.10 115 ARG A N 1
ATOM 1404 C CA . ARG A 1 95 ? 47.582 13.714 59.544 1.00 19.36 115 ARG A CA 1
ATOM 1405 C C . ARG A 1 95 ? 46.157 14.219 59.704 1.00 21.25 115 ARG A C 1
ATOM 1406 O O . ARG A 1 95 ? 45.233 13.765 59.021 1.00 21.13 115 ARG A O 1
ATOM 1427 N N . THR A 1 96 ? 45.977 15.143 60.647 1.00 19.35 116 THR A N 1
ATOM 1428 C CA . THR A 1 96 ? 44.710 15.847 60.783 1.00 18.67 116 THR A CA 1
ATOM 1429 C C . THR A 1 96 ? 44.774 17.216 60.127 1.00 17.79 116 THR A C 1
ATOM 1430 O O . THR A 1 96 ? 44.009 18.118 60.491 1.00 19.48 116 THR A O 1
ATOM 1441 N N . SER A 1 97 ? 45.691 17.388 59.180 1.00 18.95 117 SER A N 1
ATOM 1442 C CA . SER A 1 97 ? 45.903 18.651 58.488 1.00 18.16 117 SER A CA 1
ATOM 1443 C C . SER A 1 97 ? 46.226 18.364 57.030 1.00 22.59 117 SER A C 1
ATOM 1444 O O . SER A 1 97 ? 46.452 17.216 56.636 1.00 22.60 117 SER A O 1
ATOM 1452 N N . GLU A 1 98 ? 46.225 19.418 56.206 1.00 19.86 118 GLU A N 1
ATOM 1453 C CA . GLU A 1 98 ? 46.532 19.315 54.761 1.00 23.92 118 GLU A CA 1
ATOM 1454 C C . GLU A 1 98 ? 47.371 20.524 54.331 1.00 24.61 118 GLU A C 1
ATOM 1455 O O . GLU A 1 98 ? 47.276 21.500 54.920 1.00 22.13 118 GLU A O 1
ATOM 1467 N N . ARG A 1 99 ? 48.080 20.442 53.237 1.00 23.48 119 ARG A N 1
ATOM 1468 C CA . ARG A 1 99 ? 48.848 21.581 52.687 1.00 24.97 119 ARG A CA 1
ATOM 1469 C C . ARG A 1 99 ? 48.334 21.849 51.273 1.00 26.49 119 ARG A C 1
ATOM 1470 O O . ARG A 1 99 ? 47.989 20.895 50.595 1.00 25.95 119 ARG A O 1
ATOM 1491 N N . TYR A 1 100 ? 48.264 23.115 50.888 1.00 26.89 120 TYR A N 1
ATOM 1492 C CA . TYR A 1 100 ? 47.839 23.560 49.545 1.00 28.22 120 TYR A CA 1
ATOM 1493 C C . TYR A 1 100 ? 49.123 23.878 48.765 1.00 30.26 120 TYR A C 1
ATOM 1494 O O . TYR A 1 100 ? 50.035 24.396 49.387 1.00 30.72 120 TYR A O 1
ATOM 1512 N N . ARG A 1 101 ? 49.168 23.565 47.473 1.00 19.14 121 ARG A N 1
ATOM 1513 C CA . ARG A 1 101 ? 50.359 23.812 46.615 1.00 20.90 121 ARG A CA 1
ATOM 1514 C C . ARG A 1 101 ? 49.961 24.683 45.422 1.00 21.18 121 ARG A C 1
ATOM 1515 O O . ARG A 1 101 ? 48.963 24.367 44.798 1.00 20.84 121 ARG A O 1
ATOM 1536 N N . VAL A 1 102 ? 50.699 25.753 45.163 1.00 20.12 122 VAL A N 1
ATOM 1537 C CA . VAL A 1 102 ? 50.493 26.607 43.965 1.00 20.07 122 VAL A CA 1
ATOM 1538 C C . VAL A 1 102 ? 51.467 26.015 42.948 1.00 22.83 122 VAL A C 1
ATOM 1539 O O . VAL A 1 102 ? 52.506 25.763 43.376 1.00 23.38 122 VAL A O 1
ATOM 1552 N N . VAL A 1 103 ? 51.036 25.591 41.768 1.00 23.81 123 VAL A N 1
ATOM 1553 C CA . VAL A 1 103 ? 51.859 25.024 40.709 1.00 27.81 123 VAL A CA 1
ATOM 1554 C C . VAL A 1 103 ? 51.804 25.928 39.485 1.00 29.52 123 VAL A C 1
ATOM 1555 O O . VAL A 1 103 ? 50.794 26.589 39.215 1.00 26.09 123 VAL A O 1
ATOM 1568 N N . ALA A 1 104 ? 52.911 25.949 38.744 1.00 28.32 124 ALA A N 1
ATOM 1569 C CA . ALA A 1 104 ? 53.056 26.781 37.559 1.00 29.55 124 ALA A CA 1
ATOM 1570 C C . ALA A 1 104 ? 54.027 26.093 36.609 1.00 34.64 124 ALA A C 1
ATOM 1571 O O . ALA A 1 104 ? 54.808 25.226 37.013 1.00 37.45 124 ALA A O 1
ATOM 1578 N N . LYS A 1 105 ? 53.982 26.488 35.337 1.00 36.05 125 LYS A N 1
ATOM 1579 C CA . LYS A 1 105 ? 54.914 25.924 34.368 1.00 39.70 125 LYS A CA 1
ATOM 1580 C C . LYS A 1 105 ? 56.348 26.092 34.859 1.00 47.96 125 LYS A C 1
ATOM 1581 O O . LYS A 1 105 ? 56.720 27.133 35.408 1.00 43.20 125 LYS A O 1
ATOM 1600 N N . GLN A 1 106 ? 57.150 25.052 34.652 1.00 48.42 126 GLN A N 1
ATOM 1601 C CA . GLN A 1 106 ? 58.508 25.010 35.174 1.00 50.51 126 GLN A CA 1
ATOM 1602 C C . GLN A 1 106 ? 59.339 26.153 34.615 1.00 53.50 126 GLN A C 1
ATOM 1603 O O . GLN A 1 106 ? 59.438 26.319 33.397 1.00 52.29 126 GLN A O 1
ATOM 1617 N N . GLY A 1 107 ? 59.924 26.945 35.511 1.00 56.88 127 GLY A N 1
ATOM 1618 C CA . GLY A 1 107 ? 60.822 28.010 35.132 1.00 56.28 127 GLY A CA 1
ATOM 1619 C C . GLY A 1 107 ? 60.197 29.384 35.022 1.00 61.30 127 GLY A C 1
ATOM 1620 O O . GLY A 1 107 ? 60.937 30.363 34.856 1.00 62.93 127 GLY A O 1
ATOM 1624 N N . ARG A 1 108 ? 58.871 29.496 35.138 1.00 51.80 128 ARG A N 1
ATOM 1625 C CA . ARG A 1 108 ? 58.224 30.780 34.892 1.00 50.76 128 ARG A CA 1
ATOM 1626 C C . ARG A 1 108 ? 58.327 31.701 36.106 1.00 51.99 128 ARG A C 1
ATOM 1627 O O . ARG A 1 108 ? 58.631 32.892 35.966 1.00 56.33 128 ARG A O 1
ATOM 1648 N N . PHE A 1 109 ? 58.070 31.174 37.303 1.00 49.15 129 PHE A N 1
ATOM 1649 C CA . PHE A 1 109 ? 58.014 31.984 38.513 1.00 54.42 129 PHE A CA 1
ATOM 1650 C C . PHE A 1 109 ? 58.824 31.328 39.621 1.00 58.23 129 PHE A C 1
ATOM 1651 O O . PHE A 1 109 ? 58.834 30.100 39.753 1.00 55.17 129 PHE A O 1
ATOM 1668 N N . HIS A 1 110 ? 59.496 32.154 40.426 1.00 59.31 130 HIS A N 1
ATOM 1669 C CA . HIS A 1 110 ? 60.301 31.662 41.535 1.00 65.30 130 HIS A CA 1
ATOM 1670 C C . HIS A 1 110 ? 59.679 31.918 42.904 1.00 63.55 130 HIS A C 1
ATOM 1671 O O . HIS A 1 110 ? 60.213 31.427 43.904 1.00 70.63 130 HIS A O 1
ATOM 1685 N N . ASP A 1 111 ? 58.566 32.648 42.981 1.00 61.28 131 ASP A N 1
ATOM 1686 C CA . ASP A 1 111 ? 57.915 32.930 44.257 1.00 54.45 131 ASP A CA 1
ATOM 1687 C C . ASP A 1 111 ? 56.559 33.567 43.987 1.00 52.33 131 ASP A C 1
ATOM 1688 O O . ASP A 1 111 ? 56.299 34.071 42.890 1.00 51.57 131 ASP A O 1
ATOM 1714 N N . ASP A 1 113 ? 55.401 36.340 44.995 1.00 42.78 133 ASP A N 1
ATOM 1715 C CA . ASP A 1 113 ? 55.472 37.760 44.674 1.00 44.03 133 ASP A CA 1
ATOM 1716 C C . ASP A 1 113 ? 55.543 37.970 43.171 1.00 36.61 133 ASP A C 1
ATOM 1717 O O . ASP A 1 113 ? 55.013 38.960 42.655 1.00 44.91 133 ASP A O 1
ATOM 1726 N N . GLU A 1 114 ? 56.159 37.025 42.454 1.00 39.66 134 GLU A N 1
ATOM 1727 C CA . GLU A 1 114 ? 56.233 37.099 41.002 1.00 44.65 134 GLU A CA 1
ATOM 1728 C C . GLU A 1 114 ? 54.908 36.772 40.329 1.00 40.80 134 GLU A C 1
ATOM 1729 O O . GLU A 1 114 ? 54.724 37.116 39.156 1.00 44.93 134 GLU A O 1
ATOM 1741 N N . LEU A 1 115 ? 53.992 36.112 41.029 1.00 41.69 135 LEU A N 1
ATOM 1742 C CA . LEU A 1 115 ? 52.656 35.861 40.509 1.00 36.77 135 LEU A CA 1
ATOM 1743 C C . LEU A 1 115 ? 51.705 37.016 40.785 1.00 39.69 135 LEU A C 1
ATOM 1744 O O . LEU A 1 115 ? 50.566 36.988 40.314 1.00 38.93 135 LEU A O 1
ATOM 1760 N N . LYS A 1 116 ? 52.147 38.040 41.512 1.00 41.11 136 LYS A N 1
ATOM 1761 C CA . LYS A 1 116 ? 51.304 39.209 41.733 1.00 43.05 136 LYS A CA 1
ATOM 1762 C C . LYS A 1 116 ? 50.996 39.882 40.404 1.00 46.29 136 LYS A C 1
ATOM 1763 O O . LYS A 1 116 ? 51.892 40.121 39.589 1.00 41.79 136 LYS A O 1
ATOM 1782 N N . GLY A 1 117 ? 49.717 40.173 40.182 1.00 43.73 137 GLY A N 1
ATOM 1783 C CA . GLY A 1 117 ? 49.264 40.684 38.911 1.00 44.90 137 GLY A CA 1
ATOM 1784 C C . GLY A 1 117 ? 49.010 39.632 37.860 1.00 43.08 137 GLY A C 1
ATOM 1785 O O . GLY A 1 117 ? 48.519 39.969 36.777 1.00 46.02 137 GLY A O 1
ATOM 1789 N N . ARG A 1 118 ? 49.340 38.378 38.132 1.00 43.96 138 ARG A N 1
ATOM 1790 C CA . ARG A 1 118 ? 49.088 37.271 37.228 1.00 37.45 138 ARG A CA 1
ATOM 1791 C C . ARG A 1 118 ? 47.773 36.599 37.620 1.00 38.56 138 ARG A C 1
ATOM 1792 O O . ARG A 1 118 ? 47.113 36.982 38.589 1.00 43.69 138 ARG A O 1
ATOM 1813 N N . THR A 1 119 ? 47.380 35.589 36.853 1.00 39.13 139 THR A N 1
ATOM 1814 C CA . THR A 1 119 ? 46.076 34.959 37.008 1.00 36.16 139 THR A CA 1
ATOM 1815 C C . THR A 1 119 ? 46.229 33.604 37.686 1.00 30.80 139 THR A C 1
ATOM 1816 O O . THR A 1 119 ? 47.097 32.809 37.309 1.00 38.68 139 THR A O 1
ATOM 1827 N N . LEU A 1 120 ? 45.382 33.356 38.684 1.00 29.67 140 LEU A N 1
ATOM 1828 C CA . LEU A 1 120 ? 45.420 32.146 39.493 1.00 27.41 140 LEU A CA 1
ATOM 1829 C C . LEU A 1 120 ? 44.144 31.347 39.275 1.00 33.95 140 LEU A C 1
ATOM 1830 O O . LEU A 1 120 ? 43.045 31.910 39.294 1.00 38.85 140 LEU A O 1
ATOM 1846 N N . GLY A 1 121 ? 44.292 30.038 39.073 1.00 28.51 141 GLY A N 1
ATOM 1847 C CA . GLY A 1 121 ? 43.168 29.137 38.964 1.00 26.64 141 GLY A CA 1
ATOM 1848 C C . GLY A 1 121 ? 43.091 28.193 40.160 1.00 29.58 141 GLY A C 1
ATOM 1849 O O . GLY A 1 121 ? 43.964 28.166 41.032 1.00 29.03 141 GLY A O 1
ATOM 1853 N N . GLY A 1 122 ? 42.003 27.411 40.184 1.00 31.77 142 GLY A N 1
ATOM 1854 C CA . GLY A 1 122 ? 41.755 26.520 41.302 1.00 29.70 142 GLY A CA 1
ATOM 1855 C C . GLY A 1 122 ? 40.296 26.406 41.664 1.00 32.66 142 GLY A C 1
ATOM 1856 O O . GLY A 1 122 ? 39.501 27.237 41.218 1.00 37.20 142 GLY A O 1
ATOM 1860 N N . THR A 1 123 ? 39.939 25.397 42.460 1.00 33.27 143 THR A N 1
ATOM 1861 C CA . THR A 1 123 ? 38.552 25.140 42.807 1.00 36.58 143 THR A CA 1
ATOM 1862 C C . THR A 1 123 ? 38.128 25.818 44.102 1.00 33.97 143 THR A C 1
ATOM 1863 O O . THR A 1 123 ? 36.931 25.819 44.417 1.00 40.71 143 THR A O 1
ATOM 1874 N N . MET A 1 124 ? 39.059 26.414 44.868 1.00 34.16 144 MET A N 1
ATOM 1875 C CA . MET A 1 124 ? 38.775 27.034 46.202 1.00 34.30 144 MET A CA 1
ATOM 1876 C C . MET A 1 124 ? 38.885 28.560 46.073 1.00 31.23 144 MET A C 1
ATOM 1877 O O . MET A 1 124 ? 39.064 29.215 47.100 1.00 41.54 144 MET A O 1
ATOM 1891 N N . LEU A 1 125 ? 38.690 29.119 44.878 1.00 34.97 145 LEU A N 1
ATOM 1892 C CA . LEU A 1 125 ? 38.888 30.579 44.615 1.00 36.60 145 LEU A CA 1
ATOM 1893 C C . LEU A 1 125 ? 37.556 31.349 44.736 1.00 37.26 145 LEU A C 1
ATOM 1894 O O . LEU A 1 125 ? 37.613 32.592 44.767 1.00 43.52 145 LEU A O 1
ATOM 1910 N N . ASP A 1 126 ? 36.414 30.668 44.828 1.00 40.50 146 ASP A N 1
ATOM 1911 C CA . ASP A 1 126 ? 35.074 31.319 44.878 1.00 45.86 146 ASP A CA 1
ATOM 1912 C C . ASP A 1 126 ? 34.927 32.056 46.217 1.00 50.31 146 ASP A C 1
ATOM 1913 O O . ASP A 1 126 ? 34.258 33.111 46.234 1.00 58.44 146 ASP A O 1
ATOM 1922 N N . GLU A 1 127 ? 35.487 31.521 47.302 1.00 64.12 147 GLU A N 1
ATOM 1923 C CA . GLU A 1 127 ? 35.459 32.140 48.666 1.00 65.09 147 GLU A CA 1
ATOM 1924 C C . GLU A 1 127 ? 36.923 32.499 48.966 1.00 56.08 147 GLU A C 1
ATOM 1925 O O . GLU A 1 127 ? 37.620 31.679 49.581 1.00 52.49 147 GLU A O 1
ATOM 1937 N N . PRO A 1 128 ? 37.445 33.659 48.520 1.00 44.69 148 PRO A N 1
ATOM 1938 C CA . PRO A 1 128 ? 38.877 33.983 48.660 1.00 37.55 148 PRO A CA 1
ATOM 1939 C C . PRO A 1 128 ? 39.405 34.426 50.035 1.00 35.29 148 PRO A C 1
ATOM 1940 O O . PRO A 1 128 ? 40.514 34.803 50.069 1.00 34.34 148 PRO A O 1
ATOM 1951 N N . ALA A 1 129 ? 38.595 34.472 51.088 1.00 37.13 149 ALA A N 1
ATOM 1952 C CA . ALA A 1 129 ? 39.065 34.804 52.456 1.00 28.59 149 ALA A CA 1
ATOM 1953 C C . ALA A 1 129 ? 39.823 33.583 52.997 1.00 27.63 149 ALA A C 1
ATOM 1954 O O . ALA A 1 129 ? 40.636 33.758 53.817 1.00 30.32 149 ALA A O 1
ATOM 1961 N N . PHE A 1 130 ? 39.433 32.360 52.669 1.00 25.99 150 PHE A N 1
ATOM 1962 C CA . PHE A 1 130 ? 40.191 31.149 53.093 1.00 26.83 150 PHE A CA 1
ATOM 1963 C C . PHE A 1 130 ? 41.532 31.174 52.342 1.00 23.95 150 PHE A C 1
ATOM 1964 O O . PHE A 1 130 ? 42.563 30.901 52.903 1.00 21.06 150 PHE A O 1
ATOM 1981 N N . LEU A 1 131 ? 41.496 31.489 51.053 1.00 23.29 151 LEU A N 1
ATOM 1982 C CA . LEU A 1 131 ? 42.744 31.489 50.242 1.00 17.71 151 LEU A CA 1
ATOM 1983 C C . LEU A 1 131 ? 43.688 32.548 50.816 1.00 20.29 151 LEU A C 1
ATOM 1984 O O . LEU A 1 131 ? 44.844 32.298 50.892 1.00 18.62 151 LEU A O 1
ATOM 2000 N N . GLY A 1 132 ? 43.204 33.751 51.124 1.00 20.14 152 GLY A N 1
ATOM 2001 C CA . GLY A 1 132 ? 44.100 34.822 51.525 1.00 23.94 152 GLY A CA 1
ATOM 2002 C C . GLY A 1 132 ? 44.551 34.683 52.971 1.00 22.57 152 GLY A C 1
ATOM 2003 O O . GLY A 1 132 ? 45.745 34.729 53.276 1.00 20.71 152 GLY A O 1
ATOM 2007 N N . LYS A 1 133 ? 43.595 34.521 53.890 1.00 24.45 153 LYS A N 1
ATOM 2008 C CA . LYS A 1 133 ? 43.935 34.568 55.309 1.00 22.12 153 LYS A CA 1
ATOM 2009 C C . LYS A 1 133 ? 44.618 33.299 55.797 1.00 21.06 153 LYS A C 1
ATOM 2010 O O . LYS A 1 133 ? 45.482 33.368 56.673 1.00 20.35 153 LYS A O 1
ATOM 2029 N N . ILE A 1 134 ? 44.238 32.148 55.249 1.00 20.42 154 ILE A N 1
ATOM 2030 C CA . ILE A 1 134 ? 44.708 30.847 55.718 1.00 18.75 154 ILE A CA 1
ATOM 2031 C C . ILE A 1 134 ? 45.763 30.267 54.789 1.00 17.44 154 ILE A C 1
ATOM 2032 O O . ILE A 1 134 ? 46.903 30.076 55.189 1.00 18.34 154 ILE A O 1
ATOM 2048 N N . VAL A 1 135 ? 45.421 30.012 53.535 1.00 19.04 155 VAL A N 1
ATOM 2049 C CA . VAL A 1 135 ? 46.377 29.344 52.605 1.00 16.48 155 VAL A CA 1
ATOM 2050 C C . VAL A 1 135 ? 47.635 30.235 52.489 1.00 18.34 155 VAL A C 1
ATOM 2051 O O . VAL A 1 135 ? 48.736 29.705 52.595 1.00 18.10 155 VAL A O 1
ATOM 2064 N N . PHE A 1 136 ? 47.464 31.538 52.247 1.00 17.23 156 PHE A N 1
ATOM 2065 C CA . PHE A 1 136 ? 48.598 32.451 52.116 1.00 16.53 156 PHE A CA 1
ATOM 2066 C C . PHE A 1 136 ? 48.965 33.132 53.436 1.00 20.94 156 PHE A C 1
ATOM 2067 O O . PHE A 1 136 ? 49.809 34.036 53.445 1.00 24.12 156 PHE A O 1
ATOM 2084 N N . ALA A 1 137 ? 48.338 32.736 54.545 1.00 21.34 157 ALA A N 1
ATOM 2085 C CA . ALA A 1 137 ? 48.708 33.239 55.873 1.00 22.66 157 ALA A CA 1
ATOM 2086 C C . ALA A 1 137 ? 48.669 34.761 55.916 1.00 24.69 157 ALA A C 1
ATOM 2087 O O . ALA A 1 137 ? 49.463 35.402 56.610 1.00 28.78 157 ALA A O 1
ATOM 2094 N N . GLY A 1 138 ? 47.747 35.353 55.166 1.00 22.83 158 GLY A N 1
ATOM 2095 C CA . GLY A 1 138 ? 47.542 36.780 55.203 1.00 26.19 158 GLY A CA 1
ATOM 2096 C C . GLY A 1 138 ? 48.611 37.602 54.532 1.00 34.39 158 GLY A C 1
ATOM 2097 O O . GLY A 1 138 ? 48.578 38.833 54.637 1.00 34.83 158 GLY A O 1
ATOM 2101 N N . LYS A 1 139 ? 49.567 36.966 53.855 1.00 28.49 159 LYS A N 1
ATOM 2102 C CA . LYS A 1 139 ? 50.602 37.702 53.142 1.00 33.65 159 LYS A CA 1
ATOM 2103 C C . LYS A 1 139 ? 50.094 38.340 51.857 1.00 36.75 159 LYS A C 1
ATOM 2104 O O . LYS A 1 139 ? 50.676 39.336 51.409 1.00 39.69 159 LYS A O 1
ATOM 2123 N N . TYR A 1 140 ? 49.015 37.816 51.277 1.00 31.53 160 TYR A N 1
ATOM 2124 C CA . TYR A 1 140 ? 48.457 38.334 50.037 1.00 39.14 160 TYR A CA 1
ATOM 2125 C C . TYR A 1 140 ? 46.956 38.522 50.194 1.00 39.41 160 TYR A C 1
ATOM 2126 O O . TYR A 1 140 ? 46.292 37.735 50.880 1.00 50.43 160 TYR A O 1
ATOM 2144 N N . ASP A 1 141 ? 46.425 39.573 49.560 1.00 41.49 161 ASP A N 1
ATOM 2145 C CA . ASP A 1 141 ? 44.985 39.744 49.429 1.00 43.82 161 ASP A CA 1
ATOM 2146 C C . ASP A 1 141 ? 44.584 39.217 48.057 1.00 40.55 161 ASP A C 1
ATOM 2147 O O . ASP A 1 141 ? 44.745 39.930 47.052 1.00 45.25 161 ASP A O 1
ATOM 2156 N N . PRO A 1 142 ? 44.055 37.995 47.957 1.00 38.36 162 PRO A N 1
ATOM 2157 C CA . PRO A 1 142 ? 43.937 37.358 46.632 1.00 42.86 162 PRO A CA 1
ATOM 2158 C C . PRO A 1 142 ? 43.164 38.173 45.612 1.00 41.95 162 PRO A C 1
ATOM 2159 O O . PRO A 1 142 ? 43.554 38.213 44.437 1.00 43.12 162 PRO A O 1
ATOM 2170 N N . GLU A 1 143 ? 42.072 38.819 46.023 1.00 43.27 163 GLU A N 1
ATOM 2171 C CA . GLU A 1 143 ? 41.252 39.547 45.063 1.00 51.41 163 GLU A CA 1
ATOM 2172 C C . GLU A 1 143 ? 41.952 40.799 44.557 1.00 52.17 163 GLU A C 1
ATOM 2173 O O . GLU A 1 143 ? 41.730 41.209 43.412 1.00 49.29 163 GLU A O 1
ATOM 2185 N N . LYS A 1 144 ? 42.806 41.404 45.377 1.00 55.54 164 LYS A N 1
ATOM 2186 C CA . LYS A 1 144 ? 43.534 42.596 44.966 1.00 53.87 164 LYS A CA 1
ATOM 2187 C C . LYS A 1 144 ? 44.834 42.252 44.248 1.00 49.29 164 LYS A C 1
ATOM 2188 O O . LYS A 1 144 ? 45.126 42.818 43.187 1.00 51.81 164 LYS A O 1
ATOM 2207 N N . ASP A 1 145 ? 45.603 41.309 44.798 1.00 44.90 165 ASP A N 1
ATOM 2208 C CA . ASP A 1 145 ? 46.935 41.025 44.286 1.00 43.01 165 ASP A CA 1
ATOM 2209 C C . ASP A 1 145 ? 46.933 40.080 43.092 1.00 41.22 165 ASP A C 1
ATOM 2210 O O . ASP A 1 145 ? 47.957 39.973 42.404 1.00 41.09 165 ASP A O 1
ATOM 2219 N N . PHE A 1 146 ? 45.833 39.369 42.851 1.00 41.87 166 PHE A N 1
ATOM 2220 C CA . PHE A 1 146 ? 45.793 38.393 41.774 1.00 34.71 166 PHE A CA 1
ATOM 2221 C C . PHE A 1 146 ? 44.478 38.504 41.013 1.00 39.42 166 PHE A C 1
ATOM 2222 O O . PHE A 1 146 ? 43.478 39.015 41.523 1.00 42.05 166 PHE A O 1
ATOM 2239 N N . ALA A 1 147 ? 44.484 37.989 39.785 1.00 36.09 167 ALA A N 1
ATOM 2240 C CA 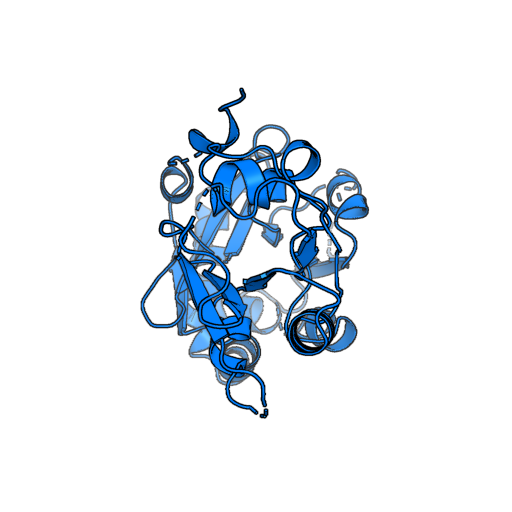. ALA A 1 147 ? 43.256 37.749 39.032 1.00 37.81 167 ALA A CA 1
ATOM 2241 C C . ALA A 1 147 ? 42.838 36.307 39.299 1.00 40.75 167 ALA A C 1
ATOM 2242 O O . ALA A 1 147 ? 43.463 35.369 38.796 1.00 46.18 167 ALA A O 1
ATOM 2249 N N . LEU A 1 148 ? 41.798 36.128 40.104 1.00 41.79 168 LEU A N 1
ATOM 2250 C CA . LEU A 1 148 ? 41.331 34.792 40.450 1.00 40.69 168 LEU A CA 1
ATOM 2251 C C . LEU A 1 148 ? 40.387 34.292 39.365 1.00 42.03 168 LEU A C 1
ATOM 2252 O O . LEU A 1 148 ? 39.342 34.904 39.115 1.00 42.21 168 LEU A O 1
ATOM 2268 N N . GLN A 1 149 ? 40.767 33.197 38.705 1.00 37.83 169 GLN A N 1
ATOM 2269 C CA . GLN A 1 149 ? 39.937 32.541 37.699 1.00 41.98 169 GLN A CA 1
ATOM 2270 C C . GLN A 1 149 ? 39.372 31.266 38.309 1.00 37.94 169 GLN A C 1
ATOM 2271 O O . GLN A 1 149 ? 40.010 30.202 38.247 1.00 40.84 169 GLN A O 1
ATOM 2285 N N . PRO A 1 150 ? 38.183 31.311 38.903 1.00 48.96 170 PRO A N 1
ATOM 2286 C CA . PRO A 1 150 ? 37.661 30.119 39.577 1.00 44.71 170 PRO A CA 1
ATOM 2287 C C . PRO A 1 150 ? 37.340 29.010 38.593 1.00 49.41 170 PRO A C 1
ATOM 2288 O O . PRO A 1 150 ? 36.995 29.246 37.433 1.00 44.09 170 PRO A O 1
ATOM 2299 N N . SER A 1 151 ? 37.471 27.784 39.080 1.00 51.06 171 SER A N 1
ATOM 2300 C CA . SER A 1 151 ? 37.187 26.585 38.315 1.00 56.53 171 SER A CA 1
ATOM 2301 C C . SER A 1 151 ? 36.347 25.664 39.186 1.00 58.31 171 SER A C 1
ATOM 2302 O O . SER A 1 151 ? 36.369 25.751 40.417 1.00 54.09 171 SER A O 1
ATOM 2310 N N . ARG A 1 152 ? 35.581 24.792 38.537 1.00 56.28 172 ARG A N 1
ATOM 2311 C CA . ARG A 1 152 ? 34.805 23.785 39.249 1.00 53.09 172 ARG A CA 1
ATOM 2312 C C . ARG A 1 152 ? 35.513 22.441 39.322 1.00 52.34 172 ARG A C 1
ATOM 2313 O O . ARG A 1 152 ? 35.299 21.693 40.283 1.00 52.44 172 ARG A O 1
ATOM 2334 N N . GLN A 1 153 ? 36.368 22.136 38.347 1.00 52.39 173 GLN A N 1
ATOM 2335 C CA . GLN A 1 153 ? 37.179 20.927 38.345 1.00 56.25 173 GLN A CA 1
ATOM 2336 C C . GLN A 1 153 ? 38.645 21.316 38.214 1.00 53.08 173 GLN A C 1
ATOM 2337 O O . GLN A 1 153 ? 38.998 22.126 37.351 1.00 53.48 173 GLN A O 1
ATOM 2351 N N . ALA A 1 154 ? 39.498 20.732 39.062 1.00 45.17 174 ALA A N 1
ATOM 2352 C CA . ALA A 1 154 ? 40.927 21.005 38.971 1.00 37.26 174 ALA A CA 1
ATOM 2353 C C . ALA A 1 154 ? 41.498 20.625 37.613 1.00 46.96 174 ALA A C 1
ATOM 2354 O O . ALA A 1 154 ? 42.539 21.162 37.217 1.00 43.03 174 ALA A O 1
ATOM 2361 N N . ILE A 1 155 ? 40.855 19.696 36.901 1.00 47.74 175 ILE A N 1
ATOM 2362 C CA . ILE A 1 155 ? 41.290 19.365 35.547 1.00 41.89 175 ILE A CA 1
ATOM 2363 C C . ILE A 1 155 ? 41.167 20.586 34.647 1.00 47.33 175 ILE A C 1
ATOM 2364 O O . ILE A 1 155 ? 42.109 20.958 33.936 1.00 47.96 175 ILE A O 1
ATOM 2380 N N . ARG A 1 156 ? 39.994 21.221 34.664 1.00 53.74 176 ARG A N 1
ATOM 2381 C CA . ARG A 1 156 ? 39.775 22.435 33.886 1.00 61.58 176 ARG A CA 1
ATOM 2382 C C . ARG A 1 156 ? 40.855 23.473 34.161 1.00 57.22 176 ARG A C 1
ATOM 2383 O O . ARG A 1 156 ? 41.437 24.043 33.230 1.00 53.14 176 ARG A O 1
ATOM 2404 N N . ALA A 1 157 ? 41.132 23.738 35.441 1.00 51.52 177 ALA A N 1
ATOM 2405 C CA . ALA A 1 157 ? 42.137 24.740 35.779 1.00 50.61 177 ALA A CA 1
ATOM 2406 C C . ALA A 1 157 ? 43.507 24.334 35.254 1.00 48.21 177 ALA A C 1
ATOM 2407 O O . ALA A 1 157 ? 44.260 25.171 34.738 1.00 42.84 177 ALA A O 1
ATOM 2414 N N . LEU A 1 158 ? 43.840 23.046 35.362 1.00 40.71 178 LEU A N 1
ATOM 2415 C CA . LEU A 1 158 ? 45.150 22.586 34.923 1.00 43.91 178 LEU A CA 1
ATOM 2416 C C . LEU A 1 158 ? 45.242 22.526 33.403 1.00 45.19 178 LEU A C 1
ATOM 2417 O O . LEU A 1 158 ? 46.336 22.687 32.850 1.00 49.27 178 LEU A O 1
ATOM 2433 N N . ARG A 1 159 ? 44.123 22.292 32.706 1.00 48.45 179 ARG A N 1
ATOM 2434 C CA . ARG A 1 159 ? 44.149 22.416 31.251 1.00 59.85 179 ARG A CA 1
ATOM 2435 C C . ARG A 1 159 ? 44.514 23.842 30.853 1.00 53.03 179 ARG A C 1
ATOM 2436 O O . ARG A 1 159 ? 45.361 24.068 29.979 1.00 60.70 179 ARG A O 1
ATOM 2457 N N . SER A 1 160 ? 43.861 24.820 31.487 1.00 53.10 180 SER A N 1
ATOM 2458 C CA . SER A 1 160 ? 44.109 26.221 31.172 1.00 54.75 180 SER A CA 1
ATOM 2459 C C . SER A 1 160 ? 45.543 26.610 31.495 1.00 49.82 180 SER A C 1
ATOM 2460 O O . SER A 1 160 ? 46.168 27.368 30.748 1.00 49.40 180 SER A O 1
ATOM 2468 N N . LEU A 1 161 ? 46.081 26.111 32.606 1.00 44.17 181 LEU A N 1
ATOM 2469 C CA . LEU A 1 161 ? 47.488 26.352 32.906 1.00 44.04 181 LEU A CA 1
ATOM 2470 C C . LEU A 1 161 ? 48.369 25.827 31.782 1.00 52.97 181 LEU A C 1
ATOM 2471 O O . LEU A 1 161 ?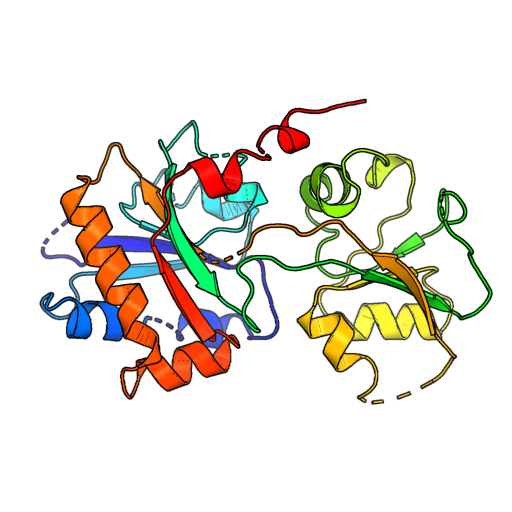 49.267 26.526 31.299 1.00 50.25 181 LEU A O 1
ATOM 2487 N N . ASP A 1 162 ? 48.117 24.591 31.354 1.00 53.70 182 ASP A N 1
ATOM 2488 C CA . ASP A 1 162 ? 48.913 23.981 30.297 1.00 60.13 182 ASP A CA 1
ATOM 2489 C C . ASP A 1 162 ? 48.850 24.808 29.020 1.00 54.81 182 ASP A C 1
ATOM 2490 O O . ASP A 1 162 ? 49.875 25.046 28.371 1.00 57.42 182 ASP A O 1
ATOM 2499 N N . LYS A 1 163 ? 47.650 25.257 28.640 1.00 54.84 183 LYS A N 1
ATOM 2500 C CA . LYS A 1 163 ? 47.536 26.063 27.428 1.00 59.72 183 LYS A CA 1
ATOM 2501 C C . LYS A 1 163 ? 48.367 27.334 27.549 1.00 53.20 183 LYS A C 1
ATOM 2502 O O . LYS A 1 163 ? 48.957 27.808 26.567 1.00 61.96 183 LYS A O 1
ATOM 2521 N N . GLY A 1 164 ? 48.417 27.904 28.749 1.00 50.01 184 GLY A N 1
ATOM 2522 C CA . GLY A 1 164 ? 48.876 29.259 28.937 1.00 57.33 184 GLY A CA 1
ATOM 2523 C C . GLY A 1 164 ? 47.772 30.266 29.155 1.00 57.30 184 GLY A C 1
ATOM 2524 O O . GLY A 1 164 ? 48.021 31.471 29.035 1.00 57.70 184 GLY A O 1
ATOM 2528 N N . GLU A 1 165 ? 46.554 29.810 29.437 1.00 53.18 185 GLU A N 1
ATOM 2529 C CA . GLU A 1 165 ? 45.444 30.692 29.766 1.00 49.92 185 GLU A CA 1
ATOM 2530 C C . GLU A 1 165 ? 45.428 31.063 31.239 1.00 53.99 185 GLU A C 1
ATOM 2531 O O . GLU A 1 165 ? 44.775 32.047 31.610 1.00 46.68 185 GLU A O 1
ATOM 2543 N N . LEU A 1 166 ? 46.159 30.310 32.065 1.00 43.62 186 LEU A N 1
ATOM 2544 C CA . LEU A 1 166 ? 46.353 30.594 33.478 1.00 47.11 186 LEU A CA 1
ATOM 2545 C C . LEU A 1 166 ? 47.845 30.594 33.770 1.00 35.83 186 LEU A C 1
ATOM 2546 O O . LEU A 1 166 ? 48.619 29.890 33.118 1.00 46.24 186 LEU A O 1
ATOM 2562 N N . ASP A 1 167 ? 48.246 31.377 34.768 1.00 39.51 187 ASP A N 1
ATOM 2563 C CA . ASP A 1 167 ? 49.652 31.428 35.151 1.00 34.97 187 ASP A CA 1
ATOM 2564 C C . ASP A 1 167 ? 49.996 30.450 36.265 1.00 30.46 187 ASP A C 1
ATOM 2565 O O . ASP A 1 167 ? 51.133 29.965 36.314 1.00 34.99 187 ASP A O 1
ATOM 2574 N N . ALA A 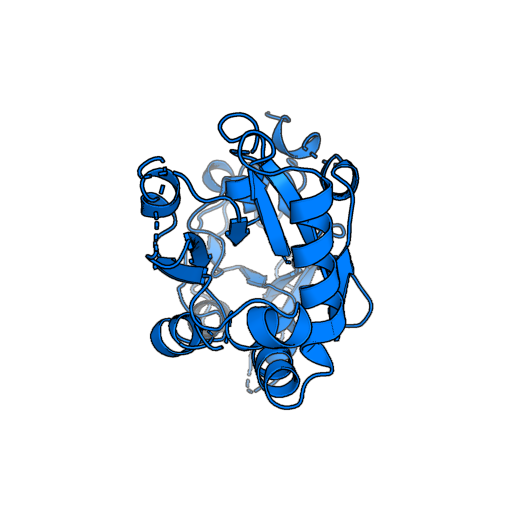1 168 ? 49.051 30.131 37.146 1.00 32.33 188 ALA A N 1
ATOM 2575 C CA . ALA A 1 168 ? 49.311 29.167 38.209 1.00 26.08 188 ALA A CA 1
ATOM 2576 C C . ALA A 1 168 ? 47.978 28.651 38.736 1.00 26.54 188 ALA A C 1
ATOM 2577 O O . ALA A 1 168 ? 46.929 29.273 38.537 1.00 28.21 188 ALA A O 1
ATOM 2584 N N . VAL A 1 169 ? 48.034 27.497 39.404 1.00 25.67 189 VAL A N 1
ATOM 2585 C CA . VAL A 1 169 ? 46.850 26.831 39.936 1.00 23.03 189 VAL A CA 1
ATOM 2586 C C . VAL A 1 169 ? 47.106 26.484 41.394 1.00 25.84 189 VAL A C 1
ATOM 2587 O O . VAL A 1 169 ? 48.174 25.959 41.733 1.00 21.45 189 VAL A O 1
ATOM 2600 N N . VAL A 1 170 ? 46.143 26.796 42.264 1.00 20.69 190 VAL A N 1
ATOM 2601 C CA . VAL A 1 170 ? 46.190 26.413 43.707 1.00 19.51 190 VAL A CA 1
ATOM 2602 C C . VAL A 1 170 ? 45.525 25.037 43.763 1.00 22.37 190 VAL A C 1
ATOM 2603 O O . VAL A 1 170 ? 44.399 24.961 43.296 1.00 24.23 190 VAL A O 1
ATOM 2616 N N . LEU A 1 171 ? 46.164 24.028 44.349 1.00 20.71 191 LEU A N 1
ATOM 2617 C CA . LEU A 1 171 ? 45.657 22.635 44.377 1.00 24.51 191 LEU A CA 1
ATOM 2618 C C . LEU A 1 171 ? 45.563 22.099 45.811 1.00 25.21 191 LEU A C 1
ATOM 2619 O O . LEU A 1 171 ? 46.491 22.380 46.572 1.00 23.04 191 LEU A O 1
ATOM 2635 N N . ASN A 1 172 ? 44.486 21.375 46.125 1.00 30.47 192 ASN A N 1
ATOM 2636 C CA . ASN A 1 172 ? 44.325 20.580 47.369 1.00 29.87 192 ASN A CA 1
ATOM 2637 C C . ASN A 1 172 ? 45.344 19.433 47.344 1.00 29.66 192 ASN A C 1
ATOM 2638 O O . ASN A 1 172 ? 45.933 19.204 46.299 1.00 31.01 192 ASN A O 1
ATOM 2649 N N . GLU A 1 173 ? 45.451 18.656 48.417 1.00 31.74 193 GLU A N 1
ATOM 2650 C CA . GLU A 1 173 ? 46.303 17.435 48.465 1.00 26.28 193 GLU A CA 1
ATOM 2651 C C . GLU A 1 173 ? 45.814 16.447 47.385 1.00 29.50 193 GLU A C 1
ATOM 2652 O O . GLU A 1 173 ? 46.627 15.974 46.590 1.00 34.42 193 GLU A O 1
ATOM 2664 N N . GLN A 1 174 ? 44.511 16.139 47.353 1.00 31.90 194 GLN A N 1
ATOM 2665 C CA . GLN A 1 174 ? 43.952 15.125 46.404 1.00 38.33 194 GLN A CA 1
ATOM 2666 C C . GLN A 1 174 ? 44.197 15.583 44.958 1.00 39.80 194 GLN A C 1
ATOM 2667 O O . GLN A 1 174 ? 44.498 14.731 44.098 1.00 49.20 194 GLN A O 1
ATOM 2681 N N . GLN A 1 175 ? 44.096 16.883 44.679 1.00 35.39 195 GLN A N 1
ATOM 2682 C CA . GLN A 1 175 ? 44.212 17.430 43.302 1.00 39.11 195 GLN A CA 1
ATOM 2683 C C . GLN A 1 175 ? 45.695 17.364 42.917 1.00 38.83 195 GLN A C 1
ATOM 2684 O O . GLN A 1 175 ? 46.000 17.070 41.747 1.00 41.41 195 GLN A O 1
ATOM 2698 N N . PHE A 1 176 ? 46.595 17.649 43.858 1.00 37.23 196 PHE A N 1
ATOM 2699 C CA . PHE A 1 176 ? 48.066 17.630 43.629 1.00 34.49 196 PHE A CA 1
ATOM 2700 C C . PHE A 1 176 ? 48.507 16.180 43.353 1.00 43.23 196 PHE A C 1
ATOM 2701 O O . PHE A 1 176 ? 49.439 15.971 42.560 1.00 43.51 196 PHE A O 1
ATOM 2718 N N . ALA A 1 177 ? 47.885 15.200 44.011 1.00 45.23 197 ALA A N 1
ATOM 2719 C CA . ALA A 1 177 ? 48.181 13.752 43.821 1.00 42.29 197 ALA A CA 1
ATOM 2720 C C . ALA A 1 177 ? 47.773 13.335 42.399 1.00 49.52 197 ALA A C 1
ATOM 2721 O O . ALA A 1 177 ? 48.524 12.582 41.756 1.00 49.86 197 ALA A O 1
ATOM 2728 N N . GLY A 1 178 ? 46.634 13.831 41.901 1.00 52.97 198 GLY A N 1
ATOM 2729 C CA . GLY A 1 178 ? 46.098 13.440 40.573 1.00 51.66 198 GLY A CA 1
ATOM 2730 C C . GLY A 1 178 ? 46.822 14.105 39.410 1.00 59.07 198 GLY A C 1
ATOM 2731 O O . GLY A 1 178 ? 46.448 13.808 38.248 1.00 58.93 198 GLY A O 1
ATOM 2735 N N . LEU A 1 179 ? 47.781 15.006 39.662 1.00 58.73 199 LEU A N 1
ATOM 2736 C CA . LEU A 1 179 ? 48.505 15.754 38.591 1.00 54.45 199 LEU A CA 1
ATOM 2737 C C . LEU A 1 179 ? 49.016 14.768 37.519 1.00 59.12 199 LEU A C 1
ATOM 2738 O O . LEU A 1 179 ? 48.687 14.973 36.332 1.00 68.24 199 LEU A O 1
ATOM 2754 N N . SER A 1 180 ? 49.836 13.768 37.875 1.00 61.80 200 SER A N 1
ATOM 2755 C CA . SER A 1 180 ? 50.447 12.874 36.895 1.00 69.78 200 SER A CA 1
ATOM 2756 C C . SER A 1 180 ? 49.421 12.333 35.907 1.00 67.41 200 SER A C 1
ATOM 2757 O O . SER A 1 180 ? 49.621 12.387 34.687 1.00 58.77 200 SER A O 1
ATOM 2765 N N . ALA A 1 181 ? 48.321 11.792 36.422 1.00 64.30 201 ALA A N 1
ATOM 2766 C CA . ALA A 1 181 ? 47.293 11.189 35.586 1.00 59.02 201 ALA A CA 1
ATOM 2767 C C . ALA A 1 181 ? 46.691 12.214 34.635 1.00 61.06 201 ALA A C 1
ATOM 2768 O O . ALA A 1 181 ? 46.572 11.960 33.438 1.00 70.11 201 ALA A O 1
ATOM 2775 N N . ALA A 1 185 ? 52.160 16.633 30.392 1.00 56.21 205 ALA A N 1
ATOM 2776 C CA . ALA A 1 185 ? 52.180 17.715 29.411 1.00 58.10 205 ALA A CA 1
ATOM 2777 C C . ALA A 1 185 ? 53.339 18.666 29.728 1.00 67.13 205 ALA A C 1
ATOM 2778 O O . ALA A 1 185 ? 54.408 18.225 30.144 1.00 66.27 205 ALA A O 1
ATOM 2784 N N . SER A 1 186 ? 53.128 19.964 29.529 1.00 67.72 206 SER A N 1
ATOM 2785 C CA . SER A 1 186 ? 54.122 20.974 29.876 1.00 69.90 206 SER A CA 1
ATOM 2786 C C . SER A 1 186 ? 54.677 20.714 31.271 1.00 65.85 206 SER A C 1
ATOM 2787 O O . SER A 1 186 ? 53.908 20.417 32.194 1.00 62.46 206 SER A O 1
ATOM 2795 N N . PRO A 1 187 ? 55.993 20.802 31.464 1.00 65.88 207 PRO A N 1
ATOM 2796 C CA . PRO A 1 187 ? 56.544 20.643 32.820 1.00 62.47 207 PRO A CA 1
ATOM 2797 C C . PRO A 1 187 ? 55.922 21.635 33.790 1.00 56.47 207 PRO A C 1
ATOM 2798 O O . PRO A 1 187 ? 55.674 22.794 33.445 1.00 51.43 207 PRO A O 1
ATOM 2809 N N . VAL A 1 188 ? 55.681 21.174 35.022 1.00 55.67 208 VAL A N 1
ATOM 2810 C CA . VAL A 1 188 ? 55.163 22.036 36.078 1.00 53.06 208 VAL A CA 1
ATOM 2811 C C . VAL A 1 188 ? 56.019 21.885 37.331 1.00 50.96 208 VAL A C 1
ATOM 2812 O O . VAL A 1 188 ? 56.749 20.907 37.504 1.00 40.64 208 VAL A O 1
ATOM 2825 N N . GLU A 1 189 ? 55.919 22.885 38.210 1.00 49.21 209 GLU A N 1
ATOM 2826 C CA . GLU A 1 189 ? 56.672 22.922 39.456 1.00 39.70 209 GLU A CA 1
ATOM 2827 C C . GLU A 1 189 ? 55.810 23.568 40.535 1.00 40.61 209 GLU A C 1
ATOM 2828 O O . GLU A 1 189 ? 54.883 24.330 40.247 1.00 33.01 209 GLU A O 1
ATOM 2840 N N . THR A 1 190 ? 56.121 23.255 41.788 1.00 30.94 210 THR A N 1
ATOM 2841 C CA . THR A 1 190 ? 55.442 23.860 42.926 1.00 26.47 210 THR A CA 1
ATOM 2842 C C . THR A 1 190 ? 56.138 25.171 43.278 1.00 26.94 210 THR A C 1
ATOM 2843 O O . THR A 1 190 ? 57.331 25.182 43.608 1.00 37.00 210 THR A O 1
ATOM 2854 N N . VAL A 1 191 ? 55.395 26.272 43.187 1.00 26.44 211 VAL A N 1
ATOM 2855 C CA . VAL A 1 191 ? 55.950 27.587 43.480 1.00 25.38 211 VAL A CA 1
ATOM 2856 C C . VAL A 1 191 ? 55.770 27.959 44.948 1.00 23.64 211 VAL A C 1
ATOM 2857 O O . VAL A 1 191 ? 56.540 28.768 45.477 1.00 30.02 211 VAL A O 1
ATOM 2870 N N . PHE A 1 192 ? 54.739 27.409 45.583 1.00 23.51 212 PHE A N 1
ATOM 2871 C CA . PHE A 1 192 ? 54.398 27.762 46.981 1.00 23.49 212 PHE A CA 1
ATOM 2872 C C . PHE A 1 192 ? 53.709 26.575 47.653 1.00 23.55 212 PHE A C 1
ATOM 2873 O O . PHE A 1 192 ? 52.910 25.962 46.987 1.00 23.09 212 PHE A O 1
ATOM 2890 N N . THR A 1 193 ? 54.085 26.247 48.890 1.00 23.58 213 THR A N 1
ATOM 2891 C CA . THR A 1 193 ? 53.428 25.196 49.704 1.00 21.93 213 THR A CA 1
ATOM 2892 C C . THR A 1 193 ? 52.950 25.904 50.972 1.00 20.31 213 THR A C 1
ATOM 2893 O O . THR A 1 193 ? 53.754 26.608 51.584 1.00 21.21 213 THR A O 1
ATOM 2904 N N . SER A 1 194 ? 51.680 25.749 51.321 1.00 17.03 214 SER A N 1
ATOM 2905 C CA . SER A 1 194 ? 51.098 26.405 52.506 1.00 16.34 214 SER A CA 1
ATOM 2906 C C . SER A 1 194 ? 51.627 25.734 53.766 1.00 18.56 214 SER A C 1
ATOM 2907 O O . SER A 1 194 ? 52.199 24.661 53.670 1.00 18.75 214 SER A O 1
ATOM 2915 N N . ALA A 1 195 ? 51.442 26.388 54.892 1.00 19.30 215 ALA A N 1
ATOM 2916 C CA . ALA A 1 195 ? 51.664 25.757 56.200 1.00 17.72 215 ALA A CA 1
ATOM 2917 C C . ALA A 1 195 ? 50.586 24.674 56.344 1.00 17.81 215 ALA A C 1
ATOM 2918 O O . ALA A 1 195 ? 49.633 24.640 55.576 1.00 20.05 215 ALA A O 1
ATOM 2925 N N . GLU A 1 196 ? 50.703 23.825 57.338 1.00 20.26 216 GLU A N 1
ATOM 2926 C CA . GLU A 1 196 ? 49.688 22.826 57.628 1.00 16.12 216 GLU A CA 1
ATOM 2927 C C . GLU A 1 196 ? 48.409 23.509 58.083 1.00 17.40 216 GLU A C 1
ATOM 2928 O O . GLU A 1 196 ? 48.441 24.41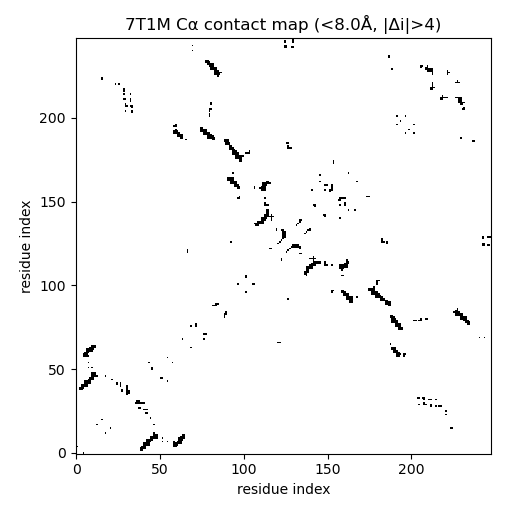7 58.927 1.00 20.34 216 GLU A O 1
ATOM 2940 N N . ILE A 1 197 ? 47.287 23.105 57.480 1.00 18.09 217 ILE A N 1
ATOM 2941 C CA . ILE A 1 197 ? 45.945 23.700 57.744 1.00 18.29 217 ILE A CA 1
ATOM 2942 C C . ILE A 1 197 ? 45.063 22.566 58.273 1.00 15.94 217 ILE A C 1
ATOM 2943 O O . ILE A 1 197 ? 44.898 21.587 57.573 1.00 17.16 217 ILE A O 1
ATOM 2959 N N . PRO A 1 198 ? 44.463 22.694 59.461 1.00 17.51 218 PRO A N 1
ATOM 2960 C CA . PRO A 1 198 ? 43.695 21.583 60.033 1.00 16.44 218 PRO A CA 1
ATOM 2961 C C . PRO A 1 198 ? 42.476 21.228 59.194 1.00 16.70 218 PRO A C 1
ATOM 2962 O O . PRO A 1 198 ? 41.837 22.076 58.558 1.00 16.60 218 PRO A O 1
ATOM 2973 N N . LEU A 1 199 ? 42.157 19.943 59.211 1.00 17.00 219 LEU A N 1
ATOM 2974 C CA . LEU A 1 199 ? 41.011 19.417 58.495 1.00 17.42 219 LEU A CA 1
ATOM 2975 C C . LEU A 1 199 ? 39.755 19.535 59.337 1.00 14.22 219 LEU A C 1
ATOM 2976 O O . LEU A 1 199 ? 39.788 19.304 60.546 1.00 17.40 219 LEU A O 1
ATOM 3009 N N . GLY A 1 201 ? 35.950 18.270 60.396 1.00 21.24 221 GLY A N 1
ATOM 3010 C CA . GLY A 1 201 ? 35.115 17.088 60.384 1.00 18.01 221 GLY A CA 1
ATOM 3011 C C . GLY A 1 201 ? 33.665 17.421 60.663 1.00 24.09 221 GLY A C 1
ATOM 3012 O O . GLY A 1 201 ? 32.958 17.983 59.819 1.00 25.43 221 GLY A O 1
ATOM 3016 N N . VAL A 1 202 ? 33.216 17.030 61.842 1.00 15.90 222 VAL A N 1
ATOM 3017 C CA . VAL A 1 202 ? 31.875 17.297 62.345 1.00 16.60 222 VAL A CA 1
ATOM 3018 C C . VAL A 1 202 ? 31.990 18.325 63.459 1.00 15.74 222 VAL A C 1
ATOM 3019 O O . VAL A 1 202 ? 32.958 18.311 64.230 1.00 15.68 222 VAL A O 1
ATOM 3032 N N . VAL A 1 203 ? 30.990 19.199 63.563 1.00 14.62 223 VAL A N 1
ATOM 3033 C CA . VAL A 1 203 ? 30.901 20.172 64.642 1.00 13.87 223 VAL A CA 1
ATOM 3034 C C . VAL A 1 203 ? 29.544 20.018 65.319 1.00 14.79 223 VAL A C 1
ATOM 3035 O O . VAL A 1 203 ? 28.642 19.342 64.819 1.00 16.80 223 VAL A O 1
ATOM 3048 N N . ALA A 1 204 ? 29.416 20.656 66.481 1.00 13.52 224 ALA A N 1
ATOM 3049 C CA . ALA A 1 204 ? 28.198 20.593 67.282 1.00 14.38 224 ALA A CA 1
ATOM 3050 C C . ALA A 1 204 ? 27.886 21.978 67.821 1.00 16.89 224 ALA A C 1
ATOM 3051 O O . ALA A 1 204 ? 28.792 22.759 68.113 1.00 18.69 224 ALA A O 1
ATOM 3058 N N . ASN A 1 205 ? 26.597 22.286 67.934 1.00 16.89 225 ASN A N 1
ATOM 3059 C CA . ASN A 1 205 ? 26.141 23.491 68.623 1.00 17.82 225 ASN A CA 1
ATOM 3060 C C . ASN A 1 205 ? 26.167 23.197 70.119 1.00 16.53 225 ASN A C 1
ATOM 3061 O O . ASN A 1 205 ? 25.378 22.387 70.616 1.00 18.13 225 ASN A O 1
ATOM 3072 N N . ALA A 1 206 ? 27.082 23.845 70.848 1.00 19.62 226 ALA A N 1
ATOM 3073 C CA . ALA A 1 206 ? 27.234 23.553 72.270 1.00 20.82 226 ALA A CA 1
ATOM 3074 C C . ALA A 1 206 ? 26.117 24.137 73.127 1.00 20.25 226 ALA A C 1
ATOM 3075 O O . ALA A 1 206 ? 26.015 23.776 74.307 1.00 22.08 226 ALA A O 1
ATOM 3082 N N . ARG A 1 207 ? 25.288 25.029 72.583 1.00 20.00 227 ARG A N 1
ATOM 3083 C CA . ARG A 1 207 ? 24.113 25.498 73.306 1.00 22.00 227 ARG A CA 1
ATOM 3084 C C . ARG A 1 207 ? 22.956 24.518 73.203 1.00 25.41 227 ARG A C 1
ATOM 3085 O O . ARG A 1 207 ? 22.035 24.572 74.029 1.00 29.04 227 ARG A O 1
ATOM 3106 N N . LEU A 1 208 ? 23.004 23.613 72.224 1.00 22.58 228 LEU A N 1
ATOM 3107 C CA . LEU A 1 208 ? 21.924 22.678 71.951 1.00 27.31 228 LEU A CA 1
ATOM 3108 C C . LEU A 1 208 ? 22.304 21.241 72.269 1.00 24.03 228 LEU A C 1
ATOM 3109 O O . LEU A 1 208 ? 21.456 20.351 72.165 1.00 26.49 228 LEU A O 1
ATOM 3125 N N . THR A 1 209 ? 23.552 20.988 72.640 1.00 21.80 229 THR A N 1
ATOM 3126 C CA . THR A 1 209 ? 24.015 19.650 72.973 1.00 22.37 229 THR A CA 1
ATOM 3127 C C . THR A 1 209 ? 24.704 19.672 74.326 1.00 26.12 229 THR A C 1
ATOM 3128 O O . THR A 1 209 ? 25.248 20.697 74.737 1.00 22.88 229 THR A O 1
ATOM 3139 N N . SER A 1 210 ? 24.665 18.537 75.023 1.00 21.67 230 SER A N 1
ATOM 3140 C CA . SER A 1 210 ? 25.472 18.346 76.215 1.00 24.42 230 SER A CA 1
ATOM 3141 C C . SER A 1 210 ? 26.840 17.798 75.827 1.00 19.00 230 SER A C 1
ATOM 3142 O O . SER A 1 210 ? 27.030 17.242 74.743 1.00 20.03 230 SER A O 1
ATOM 3150 N N . ALA A 1 211 ? 27.802 17.951 76.737 1.00 18.49 231 ALA A N 1
ATOM 3151 C CA . ALA A 1 211 ? 29.117 17.377 76.484 1.00 17.49 231 ALA A CA 1
ATOM 3152 C C . ALA A 1 211 ? 29.030 15.867 76.299 1.00 21.23 231 ALA A C 1
ATOM 3153 O O . ALA A 1 211 ? 29.759 15.294 75.479 1.00 20.46 231 ALA A O 1
ATOM 3160 N N . GLN A 1 212 ? 28.137 15.206 77.042 1.00 20.59 232 GLN A N 1
ATOM 3161 C CA . GLN A 1 212 ? 28.018 13.759 76.920 1.00 19.76 232 GLN A CA 1
ATOM 3162 C C . GLN A 1 212 ? 27.366 13.363 75.599 1.00 19.41 232 GLN A C 1
ATOM 3163 O O . GLN A 1 212 ? 27.728 12.341 75.006 1.00 20.49 232 GLN A O 1
ATOM 3177 N N . GLU A 1 213 ? 26.420 14.166 75.107 1.00 18.27 233 GLU A N 1
ATOM 3178 C CA . GLU A 1 213 ? 25.839 13.903 73.798 1.00 18.85 233 GLU A CA 1
ATOM 3179 C C . GLU A 1 213 ? 26.875 14.062 72.692 1.00 15.98 233 GLU A C 1
ATOM 3180 O O . GLU A 1 213 ? 26.930 13.250 71.755 1.00 16.67 233 GLU A O 1
ATOM 3192 N N . ARG A 1 214 ? 27.708 15.102 72.778 1.00 17.81 234 ARG A N 1
ATOM 3193 C CA . ARG A 1 214 ? 28.777 15.251 71.804 1.00 18.80 234 ARG A CA 1
ATOM 3194 C C . ARG A 1 214 ? 29.724 14.062 71.854 1.00 15.28 234 ARG A C 1
ATOM 3195 O O . ARG A 1 214 ? 30.174 13.583 70.806 1.00 15.81 234 ARG A O 1
ATOM 3216 N N . ALA A 1 215 ? 30.036 13.579 73.060 1.00 16.33 235 ALA A N 1
ATOM 3217 C CA . ALA A 1 215 ? 30.978 12.474 73.203 1.00 16.90 235 ALA A CA 1
ATOM 3218 C C . ALA A 1 215 ? 30.445 11.197 72.560 1.00 16.71 235 ALA A C 1
ATOM 3219 O O . ALA A 1 215 ? 31.206 10.422 71.963 1.00 17.11 235 ALA A O 1
ATOM 3226 N N . ARG A 1 216 ? 29.146 10.946 72.686 1.00 17.39 236 ARG A N 1
ATOM 3227 C CA . ARG A 1 216 ? 28.571 9.760 72.063 1.00 13.31 236 ARG A CA 1
ATOM 3228 C C . ARG A 1 216 ? 28.678 9.835 70.545 1.00 15.30 236 ARG A C 1
ATOM 3229 O O . ARG A 1 216 ? 29.034 8.848 69.888 1.00 17.21 236 ARG A O 1
ATOM 3250 N N . PHE A 1 217 ? 28.367 10.996 69.964 1.00 15.66 237 PHE A N 1
ATOM 3251 C CA . PHE A 1 217 ? 28.500 11.155 68.517 1.00 15.16 237 PHE A CA 1
ATOM 3252 C C . PHE A 1 217 ? 29.952 11.016 68.084 1.00 13.53 237 PHE A C 1
ATOM 3253 O O . PHE A 1 217 ? 30.249 10.362 67.077 1.00 16.38 237 PHE A O 1
ATOM 3270 N N . ALA A 1 218 ? 30.866 11.623 68.842 1.00 13.18 238 ALA A N 1
ATOM 3271 C CA . ALA A 1 218 ? 32.284 11.529 68.535 1.00 15.26 238 ALA A CA 1
ATOM 3272 C C . ALA A 1 218 ? 32.766 10.085 68.571 1.00 16.30 238 ALA A C 1
ATOM 3273 O O . ALA A 1 218 ? 33.491 9.639 67.671 1.00 17.08 238 ALA A O 1
ATOM 3280 N N . GLN A 1 219 ? 32.414 9.346 69.629 1.00 16.75 239 GLN A N 1
ATOM 3281 C CA . GLN A 1 219 ? 32.881 7.969 69.734 1.00 16.33 239 GLN A CA 1
ATOM 3282 C C . GLN A 1 219 ? 32.337 7.122 68.594 1.00 16.70 239 GLN A C 1
ATOM 3283 O O . GLN A 1 219 ? 33.013 6.207 68.115 1.00 18.61 239 GLN A O 1
ATOM 3297 N N . ALA A 1 220 ? 31.101 7.384 68.176 1.00 17.58 240 ALA A N 1
ATOM 3298 C CA . ALA A 1 220 ? 30.527 6.665 67.041 1.00 18.47 240 ALA A CA 1
ATOM 3299 C C . ALA A 1 220 ? 31.348 6.915 65.784 1.00 19.45 240 ALA A C 1
ATOM 3300 O O . ALA A 1 220 ? 31.688 5.983 65.049 1.00 17.89 240 ALA A O 1
ATOM 3307 N N . LEU A 1 221 ? 31.689 8.179 65.531 1.00 17.00 241 LEU A N 1
ATOM 3308 C CA . LEU A 1 221 ? 32.505 8.490 64.364 1.00 17.15 241 LEU A CA 1
ATOM 3309 C C . LEU A 1 221 ? 33.904 7.902 64.467 1.00 18.37 241 LEU A C 1
ATOM 3310 O O . LEU A 1 221 ? 34.499 7.548 63.444 1.00 19.85 241 LEU A O 1
ATOM 3326 N N . GLU A 1 222 ? 34.455 7.800 65.678 1.00 16.94 242 GLU A N 1
ATOM 3327 C CA . GLU A 1 222 ? 35.781 7.221 65.839 1.00 18.23 242 GLU A CA 1
ATOM 3328 C C . GLU A 1 222 ? 35.804 5.746 65.468 1.00 21.52 242 GLU A C 1
ATOM 3329 O O . GLU A 1 222 ? 36.858 5.223 65.087 1.00 24.68 242 GLU A O 1
ATOM 3341 N N . THR A 1 223 ? 34.659 5.067 65.550 1.00 19.32 243 THR A N 1
ATOM 3342 C CA . THR A 1 223 ? 34.553 3.670 65.158 1.00 22.26 243 THR A CA 1
ATOM 3343 C C . THR A 1 223 ? 33.851 3.464 63.818 1.00 25.65 243 THR A C 1
ATOM 3344 O O . THR A 1 223 ? 33.665 2.313 63.400 1.00 29.75 243 THR A O 1
ATOM 3355 N N . LEU A 1 224 ? 33.483 4.541 63.124 1.00 23.95 244 LEU A N 1
ATOM 3356 C CA . LEU A 1 224 ? 32.722 4.406 61.889 1.00 24.50 244 LEU A CA 1
ATOM 3357 C C . LEU A 1 224 ? 33.526 3.720 60.795 1.00 23.00 244 LEU A C 1
ATOM 3358 O O . LEU A 1 224 ? 32.985 2.883 60.064 1.00 24.25 244 LEU A O 1
ATOM 3374 N N . CYS A 1 225 ? 34.809 4.070 60.649 1.00 23.78 245 CYS A N 1
ATOM 3375 C CA . CYS A 1 225 ? 35.574 3.568 59.516 1.00 29.47 245 CYS A CA 1
ATOM 3376 C C . CYS A 1 225 ? 35.932 2.094 59.664 1.00 33.97 245 CYS A C 1
ATOM 3377 O O . CYS A 1 225 ? 36.438 1.502 58.707 1.00 34.88 245 CYS A O 1
ATOM 3384 N N . ALA A 1 226 ? 35.667 1.484 60.821 1.00 26.51 246 ALA A N 1
ATOM 3385 C CA . ALA A 1 226 ? 35.907 0.060 61.021 1.00 35.65 246 ALA A CA 1
ATOM 3386 C C . ALA A 1 226 ? 34.699 -0.801 60.666 1.00 33.70 246 ALA A C 1
ATOM 3387 O O . ALA A 1 226 ? 34.861 -1.995 60.400 1.00 34.27 246 ALA A O 1
ATOM 3394 N N . ASP A 1 227 ? 33.509 -0.209 60.653 1.00 30.77 247 ASP A N 1
ATOM 3395 C CA . ASP A 1 227 ? 32.261 -0.881 60.331 1.00 27.52 247 ASP A CA 1
ATOM 3396 C C . ASP A 1 227 ? 32.252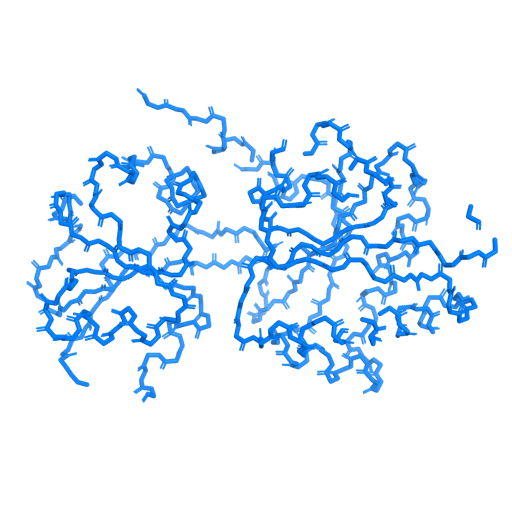 -1.330 58.873 1.00 26.38 247 ASP A C 1
ATOM 3397 O O . ASP A 1 227 ? 32.859 -0.681 58.014 1.00 28.02 247 ASP A O 1
ATOM 3406 N N . PRO A 1 228 ? 31.609 -2.466 58.578 1.00 29.17 248 PRO A N 1
ATOM 3407 C CA . PRO A 1 228 ? 31.592 -2.936 57.181 1.00 31.21 248 PRO A CA 1
ATOM 3408 C C . PRO A 1 228 ? 31.047 -1.918 56.198 1.00 36.52 248 PRO A C 1
ATOM 3409 O O . PRO A 1 228 ? 31.587 -1.778 55.093 1.00 35.43 248 PRO A O 1
ATOM 3420 N N . GLU A 1 229 ? 29.963 -1.227 56.554 1.00 29.23 249 GLU A N 1
ATOM 3421 C CA . GLU A 1 229 ? 29.418 -0.197 55.680 1.00 29.61 249 GLU A CA 1
ATOM 3422 C C . GLU A 1 229 ? 30.193 1.107 55.820 1.00 29.30 249 GLU A C 1
ATOM 3423 O O . GLU A 1 229 ? 30.446 1.793 54.825 1.00 28.23 249 GLU A O 1
ATOM 3435 N N . GLY A 1 230 ? 30.573 1.467 57.047 1.00 23.40 250 GLY A N 1
ATOM 3436 C CA . GLY A 1 230 ? 31.316 2.693 57.251 1.00 20.27 250 GLY A CA 1
ATOM 3437 C C . GLY A 1 230 ? 32.647 2.688 56.532 1.00 20.78 250 GLY A C 1
ATOM 3438 O O . GLY A 1 230 ? 33.089 3.722 56.034 1.00 22.84 250 GLY A O 1
ATOM 3442 N N . ARG A 1 231 ? 33.295 1.521 56.458 1.00 24.48 251 ARG A N 1
ATOM 3443 C CA . ARG A 1 231 ? 34.579 1.406 55.773 1.00 26.61 251 ARG A CA 1
ATOM 3444 C C . ARG A 1 231 ? 34.480 1.883 54.331 1.00 25.85 251 ARG A C 1
ATOM 3445 O O . ARG A 1 231 ? 35.374 2.580 53.835 1.00 26.98 251 ARG A O 1
ATOM 3466 N N . LYS A 1 232 ? 33.393 1.526 53.643 1.00 27.98 252 LYS A N 1
ATOM 3467 C CA . LYS A 1 232 ? 33.242 1.959 52.259 1.00 29.56 252 LYS A CA 1
ATOM 3468 C C . LYS A 1 232 ? 33.047 3.466 52.169 1.00 28.29 252 LYS A C 1
ATOM 3469 O O . LYS A 1 232 ? 33.459 4.085 51.176 1.00 29.91 252 LYS A O 1
ATOM 3488 N N . LEU A 1 233 ? 32.413 4.068 53.179 1.00 26.75 253 LEU A N 1
ATOM 3489 C CA . LEU A 1 233 ? 32.222 5.512 53.169 1.00 26.80 253 LEU A CA 1
ATOM 3490 C C . LEU A 1 233 ? 33.532 6.241 53.426 1.00 28.73 253 LEU A C 1
ATOM 3491 O O . LEU A 1 233 ? 33.812 7.268 52.799 1.00 31.31 253 LEU A O 1
ATOM 3507 N N . CYS A 1 234 ? 34.350 5.727 54.341 1.00 28.16 254 CYS A N 1
ATOM 3508 C CA . CYS A 1 234 ? 35.641 6.355 54.581 1.00 28.98 254 CYS A CA 1
ATOM 3509 C C . CYS A 1 234 ? 36.553 6.189 53.374 1.00 28.63 254 CYS A C 1
ATOM 3510 O O . CYS A 1 234 ? 37.344 7.086 53.075 1.00 34.18 254 CYS A O 1
ATOM 3517 N N . ASP A 1 235 ? 36.431 5.072 52.656 1.00 28.28 255 ASP A N 1
ATOM 3518 C CA . ASP A 1 235 ? 37.192 4.901 51.424 1.00 31.26 255 ASP A CA 1
ATOM 3519 C C . ASP A 1 235 ? 36.770 5.930 50.383 1.00 40.86 255 ASP A C 1
ATOM 3520 O O . ASP A 1 235 ? 37.611 6.491 49.672 1.00 34.83 255 ASP A O 1
ATOM 3529 N N . LEU A 1 236 ? 35.464 6.184 50.273 1.00 30.98 256 LEU A N 1
ATOM 3530 C CA . LEU A 1 236 ? 34.972 7.120 49.270 1.00 35.30 256 LEU A CA 1
ATOM 3531 C C . LEU A 1 236 ? 35.601 8.495 49.436 1.00 34.91 256 LEU A C 1
ATOM 3532 O O . LEU A 1 236 ? 35.831 9.196 48.448 1.00 38.61 256 LEU A O 1
ATOM 3548 N N . PHE A 1 237 ? 35.897 8.892 50.669 1.00 27.37 257 PHE A N 1
ATOM 3549 C CA . PHE A 1 237 ? 36.451 10.207 50.956 1.00 25.23 257 PHE A CA 1
ATOM 3550 C C . PHE A 1 237 ? 37.918 10.152 51.357 1.00 29.20 257 PHE A C 1
ATOM 3551 O O . PHE A 1 237 ? 38.487 11.178 51.742 1.00 36.19 257 PHE A O 1
ATOM 3568 N N . GLY A 1 238 ? 38.544 8.984 51.277 1.00 28.98 258 GLY A N 1
ATOM 3569 C CA . GLY A 1 238 ? 39.957 8.862 51.567 1.00 26.98 258 GLY A CA 1
ATOM 3570 C C . GLY A 1 238 ? 40.327 9.031 53.017 1.00 31.43 258 GLY A C 1
ATOM 3571 O O . GLY A 1 238 ? 41.465 9.406 53.315 1.00 32.59 258 GLY A O 1
ATOM 3575 N N . ILE A 1 239 ? 39.414 8.730 53.928 1.00 29.15 259 ILE A N 1
ATOM 3576 C CA . ILE A 1 239 ? 39.612 9.010 55.343 1.00 27.85 259 ILE A CA 1
ATOM 3577 C C . ILE A 1 239 ? 40.180 7.775 56.029 1.00 25.42 259 ILE A C 1
ATOM 3578 O O . ILE A 1 239 ? 39.711 6.650 55.811 1.00 32.24 259 ILE A O 1
ATOM 3594 N N . GLN A 1 240 ? 41.218 7.987 56.842 1.00 24.16 260 GLN A N 1
ATOM 3595 C CA . GLN A 1 240 ? 41.815 6.915 57.630 1.00 23.40 260 GLN A CA 1
ATOM 3596 C C . GLN A 1 240 ? 40.960 6.610 58.849 1.00 27.54 260 GLN A C 1
ATOM 3597 O O . GLN A 1 240 ? 40.623 5.449 59.108 1.00 32.92 260 GLN A O 1
ATOM 3611 N N . SER A 1 241 ? 40.596 7.643 59.598 1.00 18.54 261 SER A N 1
ATOM 3612 C CA . SER A 1 241 ? 39.773 7.498 60.789 1.00 21.17 261 SER A CA 1
ATOM 3613 C C . SER A 1 241 ? 39.245 8.881 61.138 1.00 17.04 261 SER A C 1
ATOM 3614 O O . SER A 1 241 ? 39.591 9.875 60.496 1.00 20.55 261 SER A O 1
ATOM 3622 N N . PHE A 1 242 ? 38.405 8.939 62.161 1.00 18.53 262 PHE A N 1
ATOM 3623 C CA . PHE A 1 242 ? 37.986 10.183 62.783 1.00 16.11 262 PHE A CA 1
ATOM 3624 C C . PHE A 1 242 ? 38.524 10.213 64.209 1.00 17.22 262 PHE A C 1
ATOM 3625 O O . PHE A 1 242 ? 38.591 9.180 64.878 1.00 18.62 262 PHE A O 1
ATOM 3642 N N . VAL A 1 243 ? 38.882 11.405 64.693 1.00 16.75 263 VAL A N 1
ATOM 3643 C CA . VAL A 1 243 ? 39.471 11.550 66.022 1.00 16.70 263 VAL A CA 1
ATOM 3644 C C . VAL A 1 243 ? 38.740 12.644 66.786 1.00 15.51 263 VAL A C 1
ATOM 3645 O O . VAL A 1 243 ? 38.493 13.730 66.248 1.00 16.41 263 VAL A O 1
ATOM 3658 N N . ALA A 1 244 ? 38.372 12.343 68.023 1.00 16.34 264 ALA A N 1
ATOM 3659 C CA . ALA A 1 244 ? 37.679 13.310 68.860 1.00 16.32 264 ALA A CA 1
ATOM 3660 C C . ALA A 1 244 ? 38.648 14.390 69.325 1.00 16.43 264 ALA A C 1
ATOM 3661 O O . ALA A 1 244 ? 39.771 14.095 69.733 1.00 18.31 264 ALA A O 1
ATOM 3668 N N . VAL A 1 245 ? 38.196 15.651 69.287 1.00 17.35 265 VAL A N 1
ATOM 3669 C CA . VAL A 1 245 ? 39.062 16.793 69.560 1.00 15.07 265 VAL A CA 1
ATOM 3670 C C . VAL A 1 245 ? 38.330 17.830 70.398 1.00 17.25 265 VAL A C 1
ATOM 3671 O O . VAL A 1 245 ? 37.103 17.950 70.345 1.00 19.90 265 VAL A O 1
ATOM 3684 N N . ASP A 1 246 ? 39.104 18.609 71.157 1.00 15.72 266 ASP A N 1
ATOM 3685 C CA . ASP A 1 246 ? 38.567 19.778 71.865 1.00 18.17 266 ASP A CA 1
ATOM 3686 C C . ASP A 1 246 ? 38.689 21.003 70.960 1.00 17.93 266 ASP A C 1
ATOM 3687 O O . ASP A 1 246 ? 39.197 20.897 69.840 1.00 20.87 266 ASP A O 1
ATOM 3696 N N . PRO A 1 247 ? 38.216 22.175 71.386 1.00 17.96 267 PRO A N 1
ATOM 3697 C CA . PRO A 1 247 ? 38.191 23.326 70.464 1.00 22.26 267 PRO A CA 1
ATOM 3698 C C . PRO A 1 247 ? 39.555 23.897 70.122 1.00 24.90 267 PRO A C 1
ATOM 3699 O O . PRO A 1 247 ? 39.680 24.581 69.087 1.00 21.48 267 PRO A O 1
ATOM 3710 N N . THR A 1 248 ? 40.577 23.649 70.940 1.00 22.21 268 THR A N 1
ATOM 3711 C CA . THR A 1 248 ? 41.855 24.297 70.702 1.00 20.74 268 THR A CA 1
ATOM 3712 C C . THR A 1 248 ? 42.478 23.913 69.372 1.00 17.19 268 THR A C 1
ATOM 3713 O O . THR A 1 248 ? 43.415 24.600 68.939 1.00 20.14 268 THR A O 1
ATOM 3724 N N . VAL A 1 249 ? 41.990 22.851 68.713 1.00 21.25 269 VAL A N 1
ATOM 3725 C CA . VAL A 1 249 ? 42.613 22.414 67.466 1.00 21.40 269 VAL A CA 1
ATOM 3726 C C . VAL A 1 249 ? 42.498 23.495 66.399 1.00 17.53 269 VAL A C 1
ATOM 3727 O O . VAL A 1 249 ? 43.327 23.567 65.478 1.00 23.49 269 VAL A O 1
ATOM 3740 N N . PHE A 1 250 ? 41.472 24.342 66.487 1.00 17.85 270 PHE A N 1
ATOM 3741 C CA . PHE A 1 250 ? 41.285 25.407 65.505 1.00 16.99 270 PHE A CA 1
ATOM 3742 C C . PHE A 1 250 ? 41.682 26.782 66.013 1.00 16.98 270 PHE A C 1
ATOM 3743 O O . PHE A 1 250 ? 41.517 27.762 65.279 1.00 20.12 270 PHE A O 1
ATOM 3760 N N . ASP A 1 251 ? 42.243 26.876 67.215 1.00 17.60 271 ASP A N 1
ATOM 3761 C CA . ASP A 1 251 ? 42.639 28.182 67.729 1.00 19.30 271 ASP A CA 1
ATOM 3762 C C . ASP A 1 251 ? 43.685 28.866 66.863 1.00 21.29 271 ASP A C 1
ATOM 3763 O O . ASP A 1 251 ? 43.540 30.075 66.61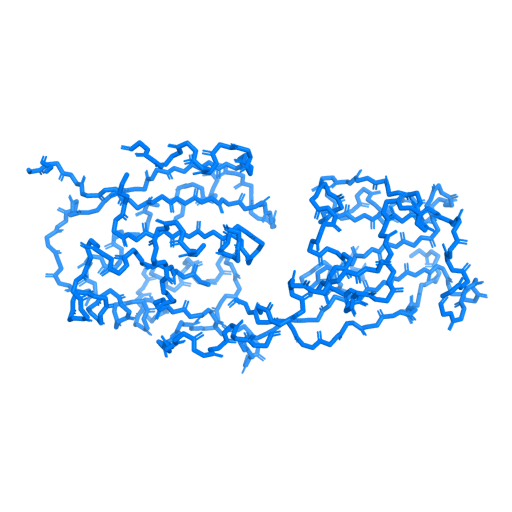1 1.00 21.18 271 ASP A O 1
ATOM 3772 N N . PRO A 1 252 ? 44.723 28.183 66.368 1.00 19.85 272 PRO A N 1
ATOM 3773 C CA . PRO A 1 252 ? 45.665 28.874 65.469 1.00 17.12 272 PRO A CA 1
ATOM 3774 C C . PRO A 1 252 ? 44.997 29.452 64.234 1.00 19.42 272 PRO A C 1
ATOM 3775 O O . PRO A 1 252 ? 45.411 30.513 63.750 1.00 19.35 272 PRO A O 1
ATOM 3803 N N . ALA A 1 254 ? 41.916 30.558 64.083 1.00 24.80 274 ALA A N 1
ATOM 3804 C CA . ALA A 1 254 ? 41.167 31.735 64.505 1.00 21.72 274 ALA A CA 1
ATOM 3805 C C . ALA A 1 254 ? 42.064 32.966 64.558 1.00 21.52 274 ALA A C 1
ATOM 3806 O O . ALA A 1 254 ? 41.636 34.077 64.223 1.00 27.94 274 ALA A O 1
ATOM 3813 N N . ARG A 1 255 ? 43.322 32.787 64.963 1.00 26.88 275 ARG A N 1
ATOM 3814 C CA . ARG A 1 255 ? 44.252 33.906 64.962 1.00 20.93 275 ARG A CA 1
ATOM 3815 C C . ARG A 1 255 ? 44.526 34.400 63.547 1.00 24.19 275 ARG A C 1
ATOM 3816 O O . ARG A 1 255 ? 44.547 35.608 63.308 1.00 27.68 275 ARG A O 1
ATOM 3837 N N . LEU A 1 256 ? 44.743 33.482 62.599 1.00 24.05 276 LEU A N 1
ATOM 3838 C CA . LEU A 1 256 ? 44.936 33.894 61.212 1.00 20.00 276 LEU A CA 1
ATOM 3839 C C . LEU A 1 256 ? 43.682 34.552 60.649 1.00 19.39 276 LEU A C 1
ATOM 3840 O O . LEU A 1 256 ? 43.765 35.473 59.827 1.00 22.23 276 LEU A O 1
ATOM 3856 N N . TRP A 1 257 ? 42.539 34.050 61.062 1.00 23.27 277 TRP A N 1
ATOM 3857 C CA . TRP A 1 257 ? 41.244 34.506 60.528 1.00 24.11 277 TRP A CA 1
ATOM 3858 C C . TRP A 1 257 ? 41.021 35.970 60.929 1.00 25.80 277 TRP A C 1
ATOM 3859 O O . TRP A 1 257 ? 40.311 36.584 60.259 1.00 29.73 277 TRP A O 1
ATOM 3880 N N . LEU A 1 258 ? 41.525 36.437 62.059 1.00 30.03 278 LEU A N 1
ATOM 3881 C CA . LEU A 1 258 ? 41.291 37.789 62.541 1.00 26.81 278 LEU A CA 1
ATOM 3882 C C . LEU A 1 258 ? 42.186 38.815 61.863 1.00 25.26 278 LEU A C 1
ATOM 3883 O O . LEU A 1 258 ? 41.865 40.009 61.884 1.00 28.26 278 LEU A O 1
ATOM 3899 N N . ALA A 1 259 ? 43.275 38.382 61.237 1.00 30.29 279 ALA A N 1
ATOM 3900 C CA . ALA A 1 259 ? 44.276 39.310 60.728 1.00 33.17 279 ALA A CA 1
ATOM 3901 C C . ALA A 1 259 ? 43.827 39.975 59.431 1.00 36.94 279 ALA A C 1
ATOM 3902 O O . ALA A 1 259 ? 43.225 39.334 58.561 1.00 35.17 279 ALA A O 1
ATOM 3909 N N . ARG A 1 260 ? 44.131 41.273 59.307 1.00 32.78 280 ARG A N 1
ATOM 3910 C CA . ARG A 1 260 ? 43.800 42.048 58.118 1.00 38.00 280 ARG A CA 1
ATOM 3911 C C . ARG A 1 260 ? 44.932 43.018 57.799 1.00 36.25 280 ARG A C 1
ATOM 3912 O O . ARG A 1 260 ? 45.650 43.469 58.694 1.00 38.42 280 ARG A O 1
ATOM 3933 N N . ASN A 1 261 ? 45.075 43.347 56.515 1.00 48.49 281 ASN A N 1
ATOM 3934 C CA . ASN A 1 261 ? 46.067 44.329 56.076 1.00 46.15 281 ASN A CA 1
ATOM 3935 C C . ASN A 1 261 ? 45.412 45.666 55.705 1.00 43.66 281 ASN A C 1
ATOM 3936 O O . ASN A 1 261 ? 46.070 46.709 55.648 1.00 42.11 281 ASN A O 1
#

Secondary structure (DSSP, 8-state):
--PPEEEEEE----SS-HHHHHH----HHHHHHHTPPTTSEEEEEES-HHHHTT-----SEEE--HHHHH--TTTTEEEEEEEEBTTBSEE--EEEEETTT----TTTTSEEEESS-SSHHHIIIIITTTS--HHHHSEEEE-SSHHHHHHHHHHTS-SEEEE-HHHHHTT-----EEEEEEPPPEE--EEEETTTS-HHHHHHHHHHHHTGGGSHHHHHHHHHTT--EEEE--GGGG---HHHH---

Nearest PDB structures (foldseek):
  7t1m-assembly1_A  TM=1.002E+00  e=1.851E-55  Methylococcus capsulatus str. Texas = ATCC 19069
  6x8w-assembly1_A  TM=7.883E-01  e=5.290E-17  Chrysiogenes arsenatis
  6x6b-assembly1_A  TM=7.850E-01  e=7.341E-17  Chrysiogenes arsenatis
  2x26-assembly2_B  TM=5.374E-01  e=3.558E-09  Escherichia coli K-12
  2x26-assembly1_A  TM=5.322E-01  e=4.625E-09  Escherichia coli K-12

Foldseek 3Di:
DVAAAEEEEAACADPDDQVVVQVLLLVQLLCVLLVHPPRNYDYDYDNDLVCSVVVVVAGFKYHDFLVVCLCCVVLVKKDLKAFQFPNDQWWKKFKKFFPPPDQALSCFAFEEEEAPPVPCLCVQLANVVNPDRDVRRHHYDYDNDLVVVVVCRQVVVGGIYIGTPVSVVCVVCHGHMDTNDMGDIGGGTMMGRPVPDPPVRSNSSSVSQQCQCVDPSSVVSCVVVNTPGIGGDTRVVNVVSVSSPDHD

Organism: NCBI:txid1224744

B-factor: mean 37.33, std 17.2, range [12.89, 116.01]